Protein 7C83 (pdb70)

Nearest PDB structures (foldseek):
  7c83-assembly1_A  TM=1.004E+00  e=3.387E-39  Pseudomonadota bacterium
  7bw1-assembly1_A  TM=9.275E-01  e=1.331E-17  Homo sapiens
  8xkv-assembly1_G  TM=4.875E-01  e=2.015E-01  Arabidopsis thaliana

Solvent-accessible surface area: 12304 Å² total; per-residue (Å²): 114,80,139,113,19,124,150,26,11,107,36,14,33,39,78,0,46,144,13,68,55,83,23,95,171,83,36,20,10,50,47,34,18,43,158,68,86,98,51,100,48,35,60,11,85,118,5,46,38,46,18,16,66,8,1,8,90,32,0,40,107,23,6,73,185,7,136,13,25,110,92,83,0,0,78,74,0,38,38,20,0,29,68,2,8,91,21,18,0,93,62,28,0,102,82,28,73,47,14,60,74,116,12,1,59,70,29,10,93,92,23,88,84,22,7,34,50,1,0,30,6,1,0,45,8,0,0,34,62,75,36,119,6,49,80,79,32,71,89,26,98,98,14,45,94,0,15,113,70,0,69,41,3,50,50,47,4,50,95,0,14,20,21,53,49,183,47,33,55,102,82,53,87,126,56,78,19,0,140,29,25,16,2,189,70,0,3,3,0,20,24,29,0,24,18,48,0,0,57,0,0,20,51,0,2,150,13,145,1,0,48,21,8,10,86,22,8,74,0,39,18,24,1,8,0,50,18,17,16,164,39,7,140,133,126,29,143,97,15,39,87,88,15,67,2,2,66,39,163,96,66

Radius of gyration: 18.37 Å; Cα contacts (8 Å, |Δi|>4): 389; chains: 1; bounding box: 36×55×33 Å

InterPro domains:
  IPR001104 3-oxo-5-alpha-steroid 4-dehydrogenase, C-terminal [PF02544] (104-252)
  IPR016636 3-oxo-5-alpha-steroid 4-dehydrogenase [PIRSF015596] (10-252)
  IPR039357 3-oxo-5-alpha-steroid 4-dehydrogenase/very-long-chain enoyl-CoA reductase [PTHR10556] (19-252)

Structure (mmCIF, N/CA/C/O backbone):
data_7C83
#
_entry.id   7C83
#
_cell.length_a   52.192
_cell.length_b   104.266
_cell.length_c   123.046
_cell.angle_alpha   90.000
_cell.angle_beta   90.000
_cell.angle_gamma   90.000
#
_symmetry.space_group_name_H-M   'C 2 2 21'
#
loop_
_entity.id
_entity.type
_entity.pdbx_description
1 polymer '3-oxo-5-alpha-steroid 4-dehydrogenase'
2 non-polymer 'NADPH DIHYDRO-NICOTINAMIDE-ADENINE-DINUCLEOTIDE PHOSPHATE'
3 non-polymer '(2R)-2,3-dihydroxypropyl (9Z)-octadec-9-enoate'
4 water water
#
loop_
_atom_site.group_PDB
_atom_site.id
_atom_site.type_symbol
_atom_site.label_atom_id
_atom_site.label_alt_id
_atom_site.label_comp_id
_atom_site.label_asym_id
_atom_site.label_entity_id
_atom_site.label_seq_id
_atom_site.pdbx_PDB_ins_code
_atom_site.Cartn_x
_atom_site.Cartn_y
_atom_site.Cartn_z
_atom_site.occupancy
_atom_site.B_iso_or_equiv
_atom_site.auth_seq_id
_atom_site.auth_comp_id
_atom_site.auth_asym_id
_atom_site.auth_atom_id
_atom_site.pdbx_PDB_model_num
ATOM 1 N N . PRO A 1 8 ? -10.805 -9.164 22.471 1.00 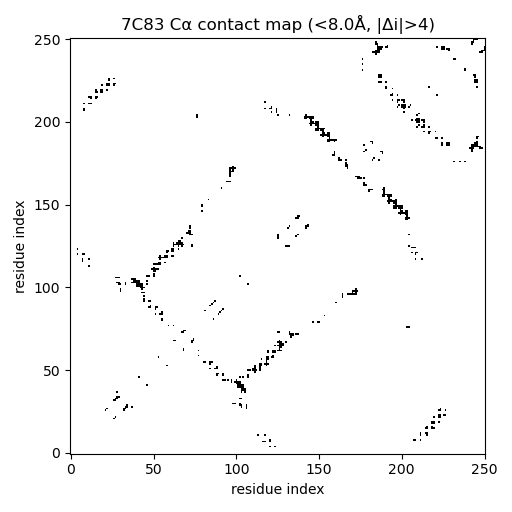70.75 3 PRO A N 1
ATOM 2 C CA . PRO A 1 8 ? -10.036 -9.144 21.225 1.00 60.30 3 PRO A CA 1
ATOM 3 C C . PRO A 1 8 ? -8.645 -9.735 21.410 1.00 48.44 3 PRO A C 1
ATOM 4 O O . PRO A 1 8 ? -8.486 -10.961 21.416 1.00 56.70 3 PRO A O 1
ATOM 8 N N . ASP A 1 9 ? -7.647 -8.862 21.573 1.00 84.83 4 ASP A N 1
ATOM 9 C CA . ASP A 1 9 ? -6.275 -9.318 21.745 1.00 65.42 4 ASP A CA 1
ATOM 10 C C . ASP A 1 9 ? -6.046 -9.998 23.086 1.00 62.70 4 ASP A C 1
ATOM 11 O O . ASP A 1 9 ? -5.121 -10.807 23.196 1.00 57.53 4 ASP A O 1
ATOM 16 N N . PHE A 1 10 ? -6.845 -9.686 24.110 1.00 58.85 5 PHE A N 1
ATOM 17 C CA . PHE A 1 10 ? -6.702 -10.396 25.376 1.00 54.58 5 PHE A CA 1
ATOM 18 C C . PHE A 1 10 ? -6.899 -11.891 25.183 1.00 50.52 5 PHE A C 1
ATOM 19 O O . PHE A 1 10 ? -6.062 -12.694 25.606 1.00 49.85 5 PHE A O 1
ATOM 27 N N . LEU A 1 11 ? -8.012 -12.282 24.551 1.00 50.87 6 LEU A N 1
ATOM 28 C CA . LEU A 1 11 ? -8.283 -13.698 24.319 1.00 50.94 6 LEU A CA 1
ATOM 29 C C . LEU A 1 11 ? -7.201 -14.328 23.456 1.00 51.59 6 LEU A C 1
ATOM 30 O O . LEU A 1 11 ? -6.797 -15.473 23.693 1.00 45.10 6 LEU A O 1
ATOM 35 N N . TYR A 1 12 ? -6.725 -13.593 22.449 1.00 46.11 7 TYR A N 1
ATOM 36 C CA . TYR A 1 12 ? -5.696 -14.111 21.557 1.00 45.56 7 TYR A CA 1
ATOM 37 C C . TYR A 1 12 ? -4.436 -14.464 22.330 1.00 46.02 7 TYR A C 1
ATOM 38 O O . TYR A 1 12 ? -3.913 -15.577 22.211 1.00 44.26 7 TYR A O 1
ATOM 47 N N . ARG A 1 13 ? -3.950 -13.540 23.162 1.00 48.52 8 ARG A N 1
ATOM 48 C CA . ARG A 1 13 ? -2.724 -13.823 23.900 1.00 49.29 8 ARG A CA 1
ATOM 49 C C . ARG A 1 13 ? -2.923 -14.973 24.882 1.00 47.41 8 ARG A C 1
ATOM 50 O O . ARG A 1 13 ? -2.023 -15.798 25.072 1.00 48.92 8 ARG A O 1
ATOM 58 N N . TRP A 1 14 ? -4.104 -15.060 25.496 1.00 52.20 9 TRP A N 1
ATOM 59 C CA . TRP A 1 14 ? -4.354 -16.135 26.451 1.00 53.18 9 TRP A CA 1
ATOM 60 C C . TRP A 1 14 ? -4.508 -17.470 25.740 1.00 48.64 9 TRP A C 1
ATOM 61 O O . TRP A 1 14 ? -4.030 -18.500 26.233 1.00 44.14 9 TRP A O 1
ATOM 72 N N . ALA A 1 15 ? -5.175 -17.468 24.580 1.00 42.78 10 ALA A N 1
ATOM 73 C CA . ALA A 1 15 ? -5.239 -18.676 23.765 1.00 42.76 10 ALA A CA 1
ATOM 74 C C . ALA A 1 15 ? -3.843 -19.157 23.394 1.00 47.48 10 ALA A C 1
ATOM 75 O O . ALA A 1 15 ? -3.543 -20.352 23.488 1.00 46.85 10 ALA A O 1
ATOM 77 N N . LEU A 1 16 ? -2.969 -18.236 22.986 1.00 40.49 11 LEU A N 1
ATOM 78 C CA . LEU A 1 16 ? -1.610 -18.620 22.619 1.00 42.03 11 LEU A CA 1
ATOM 79 C C . LEU A 1 16 ? -0.851 -19.171 23.813 1.00 41.07 11 LEU A C 1
ATOM 80 O O . LEU A 1 16 ? -0.144 -20.182 23.696 1.00 41.68 11 LEU A O 1
ATOM 85 N N . ILE A 1 17 ? -0.960 -18.500 24.964 1.00 42.47 12 ILE A N 1
ATOM 86 C CA . ILE A 1 17 ? -0.284 -18.985 26.160 1.00 42.97 12 ILE A CA 1
ATOM 87 C C . ILE A 1 17 ? -0.753 -20.388 26.495 1.00 40.63 12 ILE A C 1
ATOM 88 O O . ILE A 1 17 ? 0.055 -21.265 26.807 1.00 40.02 12 ILE A O 1
ATOM 93 N N . GLY A 1 18 ? -2.063 -20.619 26.444 1.00 39.47 13 GLY A N 1
ATOM 94 C CA . GLY A 1 18 ? -2.581 -21.924 26.816 1.00 37.66 13 GLY A CA 1
ATOM 95 C C . GLY A 1 18 ? -2.174 -23.006 25.837 1.00 41.33 13 GLY A C 1
ATOM 96 O O . GLY A 1 18 ? -1.831 -24.123 26.235 1.00 36.94 13 GLY A O 1
ATOM 97 N N . LEU A 1 19 ? -2.192 -22.685 24.542 1.00 36.93 14 LEU A N 1
ATOM 98 C CA . LEU A 1 19 ? -1.771 -23.648 23.529 1.00 33.27 14 LEU A CA 1
ATOM 99 C C . LEU A 1 19 ? -0.295 -23.982 23.675 1.00 33.55 14 LEU A C 1
ATOM 100 O O . LEU A 1 19 ? 0.098 -25.155 23.602 1.00 33.68 14 LEU A O 1
ATOM 105 N N . ALA A 1 20 ? 0.540 -22.960 23.884 1.00 35.54 15 ALA A N 1
ATOM 106 C CA . ALA A 1 20 ? 1.963 -23.184 24.123 1.00 38.83 15 ALA A CA 1
ATOM 107 C C . ALA A 1 20 ? 2.182 -24.038 25.369 1.00 35.92 15 ALA A C 1
ATOM 108 O O . ALA A 1 20 ? 2.923 -25.030 25.335 1.00 34.89 15 ALA A O 1
ATOM 110 N N . ALA A 1 21 ? 1.548 -23.659 26.481 1.00 37.03 16 ALA A N 1
ATOM 111 C CA . ALA A 1 21 ? 1.649 -24.453 27.704 1.00 37.14 16 ALA A CA 1
ATOM 112 C C . ALA A 1 21 ? 1.247 -25.904 27.456 1.00 39.13 16 ALA A C 1
ATOM 113 O O . ALA A 1 21 ? 1.974 -26.830 27.826 1.00 35.60 16 ALA A O 1
ATOM 115 N N . PHE A 1 22 ? 0.082 -26.109 26.828 1.00 42.32 17 PHE A N 1
ATOM 116 C CA . PHE A 1 22 ? -0.425 -27.450 26.542 1.00 40.74 17 PHE A CA 1
ATOM 117 C C . PHE A 1 22 ? 0.544 -28.226 25.662 1.00 37.55 17 PHE A C 1
ATOM 118 O O . PHE A 1 22 ? 0.796 -29.414 25.901 1.00 32.83 17 PHE A O 1
ATOM 126 N N . GLY A 1 23 ? 1.103 -27.569 24.643 1.00 36.17 18 GLY A N 1
ATOM 127 C CA . GLY A 1 23 ? 2.092 -28.230 23.808 1.00 29.29 18 GLY A CA 1
ATOM 128 C C . GLY A 1 23 ? 3.328 -28.651 24.585 1.00 29.83 18 GLY A C 1
ATOM 129 O O . GLY A 1 23 ? 3.835 -29.757 24.406 1.00 28.64 18 GLY A O 1
ATOM 130 N N . ALA A 1 24 ? 3.828 -27.776 25.468 1.00 31.81 19 ALA A N 1
ATOM 131 C CA . ALA A 1 24 ? 5.020 -28.126 26.241 1.00 32.63 19 ALA A CA 1
ATOM 132 C C . ALA A 1 24 ? 4.740 -29.296 27.173 1.00 36.67 19 ALA A C 1
ATOM 133 O O . ALA A 1 24 ? 5.549 -30.226 27.289 1.00 31.42 19 ALA A O 1
ATOM 135 N N . PHE A 1 25 ? 3.599 -29.266 27.853 1.00 32.29 20 PHE A N 1
ATOM 136 C CA . PHE A 1 25 ? 3.294 -30.353 28.766 1.00 32.11 20 PHE A CA 1
ATOM 137 C C . PHE A 1 25 ? 2.980 -31.639 28.006 1.00 35.04 20 PHE A C 1
ATOM 138 O O . PHE A 1 25 ? 3.318 -32.729 28.475 1.00 37.56 20 PHE A O 1
ATOM 146 N N . SER A 1 26 ? 2.371 -31.532 26.825 1.00 28.62 21 SER A N 1
ATOM 147 C CA . SER A 1 26 ? 2.095 -32.725 26.024 1.00 29.87 21 SER A CA 1
ATOM 148 C C . SER A 1 26 ? 3.385 -33.389 25.564 1.00 27.50 21 SER A C 1
ATOM 149 O O . SER A 1 26 ? 3.530 -34.615 25.657 1.00 28.69 21 SER A O 1
ATOM 152 N N . PHE A 1 27 ? 4.337 -32.592 25.079 1.00 28.14 22 PHE A N 1
ATOM 153 C CA . PHE A 1 27 ? 5.637 -33.123 24.676 1.00 26.02 22 PHE A CA 1
ATOM 154 C C . PHE A 1 27 ? 6.233 -34.015 25.760 1.00 31.92 22 PHE A C 1
ATOM 155 O O . PHE A 1 27 ? 6.613 -35.163 25.503 1.00 29.14 22 PHE A O 1
ATOM 163 N N . ALA A 1 28 ? 6.288 -33.508 26.993 1.00 30.99 23 ALA A N 1
ATOM 164 C CA . ALA A 1 28 ? 6.903 -34.262 28.080 1.00 39.63 23 ALA A CA 1
ATOM 165 C C . ALA A 1 28 ? 6.166 -35.569 28.341 1.00 39.82 23 ALA A C 1
ATOM 166 O O . ALA A 1 28 ? 6.790 -36.632 28.451 1.00 43.04 23 ALA A O 1
ATOM 168 N N . THR A 1 29 ? 4.834 -35.515 28.440 1.00 31.16 24 THR A N 1
ATOM 169 C CA . THR A 1 29 ? 4.091 -36.714 28.826 1.00 32.37 24 THR A CA 1
ATOM 170 C C . THR A 1 29 ? 4.078 -37.747 27.701 1.00 27.73 24 THR A C 1
ATOM 171 O O . THR A 1 29 ? 4.141 -38.952 27.964 1.00 26.03 24 THR A O 1
ATOM 175 N N . LEU A 1 30 ? 3.987 -37.291 26.447 1.00 24.49 25 LEU A N 1
ATOM 176 C CA . LEU A 1 30 ? 3.848 -38.201 25.314 1.00 22.92 25 LEU A CA 1
ATOM 177 C C . LEU A 1 30 ? 5.125 -38.983 25.042 1.00 26.99 25 LEU A C 1
ATOM 178 O O . LEU A 1 30 ? 5.070 -40.007 24.353 1.00 23.73 25 LEU A O 1
ATOM 183 N N . PHE A 1 31 ? 6.265 -38.535 25.567 1.00 23.02 26 PHE A N 1
ATOM 184 C CA . PHE A 1 31 ? 7.467 -39.362 25.525 1.00 34.72 26 PHE A CA 1
ATOM 185 C C . PHE A 1 31 ? 7.303 -40.660 26.311 1.00 40.84 26 PHE A C 1
ATOM 186 O O . PHE A 1 31 ? 8.055 -41.617 26.079 1.00 38.42 26 PHE A O 1
ATOM 194 N N . PHE A 1 32 ? 6.345 -40.718 27.235 1.00 36.02 27 PHE A N 1
ATOM 195 C CA . PHE A 1 32 ? 6.167 -41.886 28.094 1.00 37.26 27 PHE A CA 1
ATOM 196 C C . PHE A 1 32 ? 4.856 -42.610 27.855 1.00 30.67 27 PHE A C 1
ATOM 197 O O . PHE A 1 32 ? 4.826 -43.847 27.882 1.00 31.79 27 PHE A O 1
ATOM 205 N N . VAL A 1 33 ? 3.777 -41.865 27.631 1.00 24.88 28 VAL A N 1
ATOM 206 C CA . VAL A 1 33 ? 2.453 -42.435 27.410 1.00 23.33 28 VAL A CA 1
ATOM 207 C C . VAL A 1 33 ? 1.864 -41.874 26.120 1.00 21.91 28 VAL A C 1
ATOM 208 O O . VAL A 1 33 ? 1.408 -40.721 26.088 1.00 28.19 28 VAL A O 1
ATOM 212 N N . PRO A 1 34 ? 1.818 -42.661 25.051 1.00 19.83 29 PRO A N 1
ATOM 213 C CA . PRO A 1 34 ? 1.266 -42.153 23.791 1.00 23.05 29 PRO A CA 1
ATOM 214 C C . PRO A 1 34 ? -0.219 -41.850 23.919 1.00 25.35 29 PRO A C 1
ATOM 215 O O . PRO A 1 34 ? -0.936 -42.452 24.727 1.00 21.69 29 PRO A O 1
ATOM 219 N N . ALA A 1 35 ? -0.670 -40.881 23.127 1.00 19.43 30 ALA A N 1
ATOM 220 C CA . ALA A 1 35 ? -2.097 -40.595 23.056 1.00 20.01 30 ALA A CA 1
ATOM 221 C C . ALA A 1 35 ? -2.843 -41.884 22.720 1.00 21.52 30 ALA A C 1
ATOM 222 O O . ALA A 1 35 ? -2.417 -42.623 21.817 1.00 20.28 30 ALA A O 1
ATOM 224 N N . PRO A 1 36 ? -3.944 -42.195 23.424 1.00 21.66 31 PRO A N 1
ATOM 225 C CA . PRO A 1 36 ? -4.541 -43.537 23.396 1.00 22.65 31 PRO A CA 1
ATOM 226 C C . PRO A 1 36 ? -5.530 -43.779 22.251 1.00 20.22 31 PRO A C 1
ATOM 227 O O . PRO A 1 36 ? -6.654 -44.235 22.465 1.00 21.59 31 PRO A O 1
ATOM 231 N N . TYR A 1 37 ? -5.127 -43.462 21.030 1.00 19.22 32 TYR A N 1
ATOM 232 C CA . TYR A 1 37 ? -5.937 -43.773 19.861 1.00 18.75 32 TYR A CA 1
ATOM 233 C C . TYR A 1 37 ? -5.102 -44.611 18.902 1.00 16.72 32 TYR A C 1
ATOM 234 O O . TYR A 1 37 ? -3.892 -44.783 19.089 1.00 19.07 32 TYR A O 1
ATOM 243 N N . GLY A 1 38 ? -5.755 -45.147 17.872 1.00 19.74 33 GLY A N 1
ATOM 244 C CA . GLY A 1 38 ? -5.009 -45.950 16.924 1.00 17.46 33 GLY A CA 1
ATOM 245 C C . GLY A 1 38 ? -4.377 -47.163 17.589 1.00 20.99 33 GLY A C 1
ATOM 246 O O . GLY A 1 38 ? -4.975 -47.817 18.450 1.00 23.58 33 GLY A O 1
ATOM 247 N N . ARG A 1 39 ? -3.143 -47.467 17.192 1.00 18.74 34 ARG A N 1
ATOM 248 C CA . ARG A 1 39 ? -2.476 -48.657 17.710 1.00 20.34 34 ARG A CA 1
ATOM 249 C C . ARG A 1 39 ? -2.191 -48.559 19.206 1.00 20.54 34 ARG A C 1
ATOM 250 O O . ARG A 1 39 ? -1.934 -49.587 19.836 1.00 21.74 34 ARG A O 1
ATOM 258 N N . HIS A 1 40 ? -2.227 -47.358 19.780 1.00 19.78 35 HIS A N 1
ATOM 259 C CA . HIS A 1 40 ? -1.919 -47.166 21.191 1.00 21.15 35 HIS A CA 1
ATOM 260 C C . HIS A 1 40 ? -3.172 -47.083 22.046 1.00 21.58 35 HIS A C 1
ATOM 261 O O . HIS A 1 40 ? -3.092 -46.675 23.210 1.00 24.70 35 HIS A O 1
ATOM 268 N N . GLN A 1 41 ? -4.324 -47.445 21.497 1.00 20.92 36 GLN A N 1
ATOM 269 C CA . GLN A 1 41 ? -5.559 -47.411 22.262 1.00 22.81 36 GLN A CA 1
ATOM 270 C C . GLN A 1 41 ? -5.596 -48.606 23.204 1.00 32.05 36 GLN A C 1
ATOM 271 O O . GLN A 1 41 ? -5.595 -49.761 22.764 1.00 35.34 36 GLN A O 1
ATOM 277 N N . ARG A 1 42 ? -5.639 -48.321 24.492 1.00 35.13 37 ARG A N 1
ATOM 278 C CA . ARG A 1 42 ? -5.804 -49.321 25.528 1.00 45.26 37 ARG A CA 1
ATOM 279 C C . ARG A 1 42 ? -7.194 -49.198 26.138 1.00 47.57 37 ARG A C 1
ATOM 280 O O . ARG A 1 42 ? -7.962 -48.286 25.828 1.00 44.64 37 ARG A O 1
ATOM 288 N N . GLY A 1 43 ? -7.515 -50.132 27.010 1.00 51.97 38 GLY A N 1
ATOM 289 C CA . GLY A 1 43 ? -8.694 -49.977 27.825 1.00 48.82 38 GLY A CA 1
ATOM 290 C C . GLY A 1 43 ? -8.471 -48.957 28.917 1.00 48.62 38 GLY A C 1
ATOM 291 O O . GLY A 1 43 ? -7.360 -48.479 29.144 1.00 47.76 38 GLY A O 1
ATOM 292 N N . GLY A 1 44 ? -9.561 -48.613 29.596 1.00 49.63 39 GLY A N 1
ATOM 293 C CA . GLY A 1 44 ? -9.467 -47.709 30.727 1.00 48.48 39 GLY A CA 1
ATOM 294 C C . GLY A 1 44 ? -9.166 -46.274 30.370 1.00 44.49 39 GLY A C 1
ATOM 295 O O . GLY A 1 44 ? -8.492 -45.583 31.141 1.00 45.38 39 GLY A O 1
ATOM 296 N N . TRP A 1 45 ? -9.638 -45.805 29.211 1.00 29.87 40 TRP A N 1
ATOM 297 C CA . TRP A 1 45 ? -9.528 -44.403 28.835 1.00 31.91 40 TRP A CA 1
ATOM 298 C C . TRP A 1 45 ? -10.893 -43.719 28.789 1.00 36.35 40 TRP A C 1
ATOM 299 O O . TRP A 1 45 ? -11.060 -42.707 28.105 1.00 37.19 40 TRP A O 1
ATOM 310 N N . GLY A 1 46 ? -11.871 -44.251 29.515 1.00 35.56 41 GLY A N 1
ATOM 311 C CA . GLY A 1 46 ? -13.190 -43.670 29.558 1.00 39.20 41 GLY A CA 1
ATOM 312 C C . GLY A 1 46 ? -14.070 -44.090 28.395 1.00 34.83 41 GLY A C 1
ATOM 313 O O . GLY A 1 46 ? -13.743 -45.004 27.629 1.00 32.66 41 GLY A O 1
ATOM 314 N N . PRO A 1 47 ? -15.218 -43.434 28.251 1.00 35.89 42 PRO A N 1
ATOM 315 C CA . PRO A 1 47 ? -16.167 -43.835 27.209 1.00 35.82 42 PRO A CA 1
ATOM 316 C C . PRO A 1 47 ? -15.574 -43.641 25.823 1.00 31.53 42 PRO A C 1
ATOM 317 O O . PRO A 1 47 ? -14.647 -42.855 25.624 1.00 32.49 42 PRO A O 1
ATOM 321 N N . THR A 1 48 ? -16.106 -44.396 24.861 1.00 31.86 43 THR A N 1
ATOM 322 C CA . THR A 1 48 ? -15.617 -44.378 23.490 1.00 37.86 43 THR A CA 1
ATOM 323 C C . THR A 1 48 ? -16.719 -43.941 22.538 1.00 40.08 43 THR A C 1
ATOM 324 O O . THR A 1 48 ? -17.911 -44.016 22.855 1.00 41.14 43 THR A O 1
ATOM 328 N N . VAL A 1 49 ? -16.293 -43.517 21.351 1.00 31.34 44 VAL A N 1
ATOM 329 C CA . VAL A 1 49 ? -17.204 -43.056 20.302 1.00 41.28 44 VAL A CA 1
ATOM 330 C C . VAL A 1 49 ? -16.791 -43.693 18.981 1.00 42.68 44 VAL A C 1
ATOM 331 O O . VAL A 1 49 ? -15.632 -44.106 18.810 1.00 31.56 44 VAL A O 1
ATOM 335 N N . PRO A 1 50 ? -17.724 -43.800 18.031 1.00 41.47 45 PRO A N 1
ATOM 336 C CA . PRO A 1 50 ? -17.371 -44.281 16.690 1.00 36.17 45 PRO A CA 1
ATOM 337 C C . PRO A 1 50 ? -16.168 -43.538 16.137 1.00 35.94 45 PRO A C 1
ATOM 338 O O . PRO A 1 50 ? -16.120 -42.305 16.145 1.00 34.24 45 PRO A O 1
ATOM 342 N N . THR A 1 51 ? -15.193 -44.305 15.642 1.00 33.28 46 THR A N 1
ATOM 343 C CA . THR A 1 51 ? -13.899 -43.727 15.282 1.00 31.47 46 THR A CA 1
ATOM 344 C C . THR A 1 51 ? -14.017 -42.754 14.106 1.00 30.90 46 THR A C 1
ATOM 345 O O . THR A 1 51 ? -13.448 -41.659 14.140 1.00 28.58 46 THR A O 1
ATOM 349 N N . ARG A 1 52 ? -14.749 -43.121 13.053 1.00 32.57 47 ARG A N 1
ATOM 350 C CA . ARG A 1 52 ? -14.785 -42.231 11.890 1.00 32.75 47 ARG A CA 1
ATOM 351 C C . ARG A 1 52 ? -15.509 -40.927 12.207 1.00 36.55 47 ARG A C 1
ATOM 352 O O . ARG A 1 52 ? -15.047 -39.842 11.827 1.00 33.48 47 ARG A O 1
ATOM 360 N N . LEU A 1 53 ? -16.657 -41.016 12.883 1.00 37.94 48 LEU A N 1
ATOM 361 C CA . LEU A 1 53 ? -17.400 -39.816 13.257 1.00 39.42 48 LEU A CA 1
ATOM 362 C C . LEU A 1 53 ? -16.571 -38.916 14.163 1.00 33.35 48 LEU A C 1
ATOM 363 O O . LEU A 1 53 ? -16.606 -37.684 14.033 1.00 35.76 48 LEU A O 1
ATOM 368 N N . ALA A 1 54 ? -15.817 -39.515 15.089 1.00 31.27 49 ALA A N 1
ATOM 369 C CA . ALA A 1 54 ? -14.947 -38.729 15.954 1.00 31.44 49 ALA A CA 1
ATOM 370 C C . ALA A 1 54 ? -13.967 -37.900 15.133 1.00 27.89 49 ALA A C 1
ATOM 371 O O . ALA A 1 54 ? -13.791 -36.704 15.385 1.00 26.48 49 ALA A O 1
ATOM 373 N N . TRP A 1 55 ? -13.324 -38.521 14.137 1.00 26.78 50 TRP A N 1
ATOM 374 C CA . TRP A 1 55 ? -12.356 -37.793 13.315 1.00 25.24 50 TRP A CA 1
ATOM 375 C C . TRP A 1 55 ? -13.013 -36.607 12.616 1.00 30.01 50 TRP A C 1
ATOM 376 O O . TRP A 1 55 ? -12.478 -35.491 12.626 1.00 27.77 50 TRP A O 1
ATOM 387 N N . ILE A 1 56 ? -14.193 -36.815 12.026 1.00 29.68 51 ILE A N 1
ATOM 388 C CA . ILE A 1 56 ? -14.825 -35.734 11.269 1.00 29.90 51 ILE A CA 1
ATOM 389 C C . ILE A 1 56 ? -15.305 -34.635 12.207 1.00 30.88 51 ILE A C 1
ATOM 390 O O . ILE A 1 56 ? -15.073 -33.444 11.967 1.00 29.57 51 ILE A O 1
ATOM 395 N N . ALA A 1 57 ? -16.000 -35.019 13.281 1.00 31.03 52 ALA A N 1
ATOM 396 C CA . ALA A 1 57 ? -16.524 -34.032 14.218 1.00 31.55 52 ALA A CA 1
ATOM 397 C C . ALA A 1 57 ? -15.402 -33.247 14.887 1.00 29.13 52 ALA A C 1
ATOM 398 O O . ALA A 1 57 ? -15.514 -32.032 15.083 1.00 31.06 52 ALA A O 1
ATOM 400 N N . GLN A 1 58 ? -14.333 -33.930 15.282 1.00 27.29 53 GLN A N 1
ATOM 401 C CA . GLN A 1 58 ? -13.286 -33.257 16.037 1.00 25.01 53 GLN A CA 1
ATOM 402 C C . GLN A 1 58 ? -12.466 -32.321 15.155 1.00 32.52 53 GLN A C 1
ATOM 403 O O . GLN A 1 58 ? -11.879 -31.358 15.662 1.00 27.70 53 GLN A O 1
ATOM 409 N N . GLU A 1 59 ? -12.346 -32.628 13.852 1.00 29.74 54 GLU A N 1
ATOM 410 C CA . GLU A 1 59 ? -11.534 -31.806 12.945 1.00 28.42 54 GLU A CA 1
ATOM 411 C C . GLU A 1 59 ? -12.347 -30.668 12.345 1.00 29.34 54 GLU A C 1
ATOM 412 O O . GLU A 1 59 ? -11.782 -29.636 11.959 1.00 26.77 54 GLU A O 1
ATOM 418 N N . LEU A 1 60 ? -13.663 -30.830 12.273 1.00 31.52 55 LEU A N 1
ATOM 419 C CA . LEU A 1 60 ? -14.514 -29.817 11.652 1.00 33.69 55 LEU A CA 1
ATOM 420 C C . LEU A 1 60 ? -14.283 -28.402 12.172 1.00 35.76 55 LEU A C 1
ATOM 421 O O . LEU A 1 60 ? -14.319 -27.472 11.351 1.00 38.05 55 LEU A O 1
ATOM 426 N N . PRO A 1 61 ? -14.050 -28.154 13.471 1.00 35.98 56 PRO A N 1
ATOM 427 C CA . PRO A 1 61 ? -13.835 -26.758 13.901 1.00 33.31 56 PRO A CA 1
ATOM 428 C C . PRO A 1 61 ? -12.667 -26.082 13.206 1.00 32.66 56 PRO A C 1
ATOM 429 O O . PRO A 1 61 ? -12.680 -24.858 13.046 1.00 30.37 56 PRO A O 1
ATOM 433 N N . ALA A 1 62 ? -11.653 -26.834 12.779 1.00 32.28 57 ALA A N 1
ATOM 434 C CA . ALA A 1 62 ? -10.489 -26.166 12.200 1.00 29.19 57 ALA A CA 1
ATOM 435 C C . ALA A 1 62 ? -10.824 -25.478 10.882 1.00 31.51 57 ALA A C 1
ATOM 436 O O . ALA A 1 62 ? -10.539 -24.277 10.758 1.00 27.07 57 ALA A O 1
ATOM 438 N N . PRO A 1 63 ? -11.418 -26.135 9.876 1.00 26.05 58 PRO A N 1
ATOM 439 C CA . PRO A 1 63 ? -11.809 -25.361 8.682 1.00 32.60 58 PRO A CA 1
ATOM 440 C C . PRO A 1 63 ? -12.928 -24.374 8.964 1.00 32.44 58 PRO A C 1
ATOM 441 O O . PRO A 1 63 ? -12.908 -23.255 8.436 1.00 33.95 58 PRO A O 1
ATOM 445 N N . LEU A 1 64 ? -13.884 -24.739 9.822 1.00 31.67 59 LEU A N 1
ATOM 446 C CA . LEU A 1 64 ? -15.075 -23.916 10.006 1.00 33.44 59 LEU A CA 1
ATOM 447 C C . LEU A 1 64 ? -14.786 -22.672 10.845 1.00 31.78 59 LEU A C 1
ATOM 448 O O . LEU A 1 64 ? -15.074 -21.549 10.418 1.00 36.02 59 LEU A O 1
ATOM 453 N N . VAL A 1 65 ? -14.245 -22.848 12.054 1.00 32.14 60 VAL A N 1
ATOM 454 C CA . VAL A 1 65 ? -13.959 -21.686 12.894 1.00 30.75 60 VAL A CA 1
ATOM 455 C C . VAL A 1 65 ? -12.921 -20.783 12.232 1.00 29.58 60 VAL A C 1
ATOM 456 O O . VAL A 1 65 ? -12.997 -19.550 12.342 1.00 30.68 60 VAL A O 1
ATOM 460 N N . PHE A 1 66 ? -11.956 -21.363 11.508 1.00 27.54 61 PHE A N 1
ATOM 461 C CA . PHE A 1 66 ? -10.994 -20.512 10.804 1.00 29.62 61 PHE A CA 1
ATOM 462 C C . PHE A 1 66 ? -11.702 -19.630 9.783 1.00 29.16 61 PHE A C 1
ATOM 463 O O . PHE A 1 66 ? -11.491 -18.410 9.749 1.00 29.04 61 PHE A O 1
ATOM 471 N N . ALA A 1 67 ? -12.555 -20.231 8.946 1.00 29.51 62 ALA A N 1
ATOM 472 C CA . ALA A 1 67 ? -13.262 -19.450 7.933 1.00 36.01 62 ALA A CA 1
ATOM 473 C C . ALA A 1 67 ? -14.164 -18.404 8.574 1.00 38.68 62 ALA A C 1
ATOM 474 O O . ALA A 1 67 ? -14.252 -17.274 8.090 1.00 40.77 62 ALA A O 1
ATOM 476 N N . LEU A 1 68 ? -14.843 -18.769 9.664 1.00 36.85 63 LEU A N 1
ATOM 477 C CA . LEU A 1 68 ? -15.718 -17.831 10.363 1.00 37.13 63 LEU A CA 1
ATOM 478 C C . LEU A 1 68 ? -14.944 -16.606 10.844 1.00 36.81 63 LEU A C 1
ATOM 479 O O . LEU A 1 68 ? -15.322 -15.468 10.553 1.00 38.83 63 LEU A O 1
ATOM 484 N N . VAL A 1 69 ? -13.841 -16.823 11.564 1.00 34.61 64 VAL A N 1
ATOM 485 C CA . VAL A 1 69 ? -13.059 -15.717 12.111 1.00 34.43 64 VAL A CA 1
ATOM 486 C C . VAL A 1 69 ? -12.327 -14.965 11.001 1.00 39.83 64 VAL A C 1
ATOM 487 O O . VAL A 1 69 ? -12.161 -13.740 11.067 1.00 42.91 64 VAL A O 1
ATOM 491 N N . PHE A 1 70 ? -11.853 -15.688 9.982 1.00 33.98 65 PHE A N 1
ATOM 492 C CA . PHE A 1 70 ? -11.226 -15.054 8.828 1.00 31.69 65 PHE A CA 1
ATOM 493 C C . PHE A 1 70 ? -12.148 -13.987 8.256 1.00 35.76 65 PHE A C 1
ATOM 494 O O . PHE A 1 70 ? -11.807 -12.801 8.219 1.00 35.08 65 PHE A O 1
ATOM 502 N N . ALA A 1 71 ? -13.355 -14.399 7.864 1.00 40.35 66 ALA A N 1
ATOM 503 C CA . ALA A 1 71 ? -14.319 -13.469 7.289 1.00 44.12 66 ALA A CA 1
ATOM 504 C C . ALA A 1 71 ? -14.696 -12.344 8.252 1.00 54.99 66 ALA A C 1
ATOM 505 O O . ALA A 1 71 ? -15.105 -11.266 7.809 1.00 58.89 66 ALA A O 1
ATOM 507 N N . ARG A 1 72 ? -14.568 -12.557 9.563 1.00 54.79 67 ARG A N 1
ATOM 508 C CA . ARG A 1 72 ? -14.867 -11.473 10.498 1.00 54.25 67 ARG A CA 1
ATOM 509 C C . ARG A 1 72 ? -13.786 -10.395 10.526 1.00 57.61 67 ARG A C 1
ATOM 510 O O . ARG A 1 72 ? -13.973 -9.369 11.191 1.00 44.02 67 ARG A O 1
ATOM 518 N N . GLY A 1 73 ? -12.661 -10.606 9.844 1.00 44.40 68 GLY A N 1
ATOM 519 C CA . GLY A 1 73 ? -11.613 -9.612 9.794 1.00 39.16 68 GLY A CA 1
ATOM 520 C C . GLY A 1 73 ? -11.788 -8.664 8.618 1.00 50.40 68 GLY A C 1
ATOM 521 O O . GLY A 1 73 ? -12.350 -9.018 7.583 1.00 45.78 68 GLY A O 1
ATOM 522 N N . GLU A 1 74 ? -11.309 -7.430 8.799 1.00 41.62 69 GLU A N 1
ATOM 523 C CA . GLU A 1 74 ? -11.418 -6.446 7.726 1.00 47.65 69 GLU A CA 1
ATOM 524 C C . GLU A 1 74 ? -10.654 -6.896 6.487 1.00 50.26 69 GLU A C 1
ATOM 525 O O . GLU A 1 74 ? -11.100 -6.673 5.356 1.00 41.60 69 GLU A O 1
ATOM 531 N N . HIS A 1 75 ? -9.515 -7.557 6.678 1.00 44.84 70 HIS A N 1
ATOM 532 C CA . HIS A 1 75 ? -8.610 -7.853 5.578 1.00 47.81 70 HIS A CA 1
ATOM 533 C C . HIS A 1 75 ? -8.884 -9.208 4.941 1.00 34.48 70 HIS A C 1
ATOM 534 O O . HIS A 1 75 ? -8.001 -9.770 4.285 1.00 37.39 70 HIS A O 1
ATOM 541 N N . ALA A 1 76 ? -10.103 -9.725 5.097 1.00 40.08 71 ALA A N 1
ATOM 542 C CA . ALA A 1 76 ? -10.514 -10.941 4.410 1.00 34.85 71 ALA A CA 1
ATOM 543 C C . ALA A 1 76 ? -10.481 -10.795 2.896 1.00 35.61 71 ALA A C 1
ATOM 544 O O . ALA A 1 76 ? -10.554 -11.806 2.193 1.00 41.00 71 ALA A O 1
ATOM 546 N N . ASP A 1 77 ? -10.405 -9.567 2.378 1.00 37.40 72 ASP A N 1
ATOM 547 C CA . ASP A 1 77 ? -10.405 -9.317 0.939 1.00 40.45 72 ASP A CA 1
ATOM 548 C C . ASP A 1 77 ? -9.005 -9.080 0.360 1.00 38.09 72 ASP A C 1
ATOM 549 O O . ASP A 1 77 ? -8.886 -8.679 -0.800 1.00 43.10 72 ASP A O 1
ATOM 554 N N . ARG A 1 78 ? -7.953 -9.317 1.128 1.00 32.77 73 ARG A N 1
ATOM 555 C CA . ARG A 1 78 ? -6.587 -9.082 0.685 1.00 31.11 73 ARG A CA 1
ATOM 556 C C . ARG A 1 78 ? -5.949 -10.360 0.144 1.00 34.26 73 ARG A C 1
ATOM 557 O O . ARG A 1 78 ? -6.238 -11.469 0.606 1.00 30.78 73 ARG A O 1
ATOM 565 N N . LEU A 1 79 ? -5.046 -10.180 -0.825 1.00 27.91 74 LEU A N 1
ATOM 566 C CA . LEU A 1 79 ? -4.468 -11.303 -1.562 1.00 26.14 74 LEU A CA 1
ATOM 567 C C . LEU A 1 79 ? -3.744 -12.292 -0.642 1.00 26.81 74 LEU A C 1
ATOM 568 O O . LEU A 1 79 ? -4.023 -13.501 -0.665 1.00 25.20 74 LEU A O 1
ATOM 573 N N . VAL A 1 80 ? -2.771 -11.816 0.143 1.00 26.63 75 VAL A N 1
ATOM 574 C CA . VAL A 1 80 ? -1.994 -12.746 0.977 1.00 22.34 75 VAL A CA 1
ATOM 575 C C . VAL A 1 80 ? -2.870 -13.440 2.019 1.00 21.85 75 VAL A C 1
ATOM 576 O O . VAL A 1 80 ? -2.767 -14.668 2.155 1.00 20.64 75 VAL A O 1
ATOM 580 N N . PRO A 1 81 ? -3.738 -12.743 2.766 1.00 23.46 76 PRO A N 1
ATOM 581 C CA . PRO A 1 81 ? -4.679 -13.477 3.637 1.00 26.86 76 PRO A CA 1
ATOM 582 C C . PRO A 1 81 ? -5.467 -14.554 2.897 1.00 28.77 76 PRO A C 1
ATOM 583 O O . PRO A 1 81 ? -5.654 -15.662 3.420 1.00 24.70 76 PRO A O 1
ATOM 587 N N . LEU A 1 82 ? -5.898 -14.265 1.668 1.00 29.14 77 LEU A N 1
ATOM 588 C CA . LEU A 1 82 ? -6.698 -15.224 0.912 1.00 25.23 77 LEU A CA 1
ATOM 589 C C . LEU A 1 82 ? -5.858 -16.407 0.457 1.00 25.27 77 LEU A C 1
ATOM 590 O O . LEU A 1 82 ? -6.338 -17.548 0.443 1.00 27.88 77 LEU A O 1
ATOM 595 N N . LEU A 1 83 ? -4.594 -16.172 0.108 1.00 21.97 78 LEU A N 1
ATOM 596 C CA . LEU A 1 83 ? -3.714 -17.304 -0.152 1.00 20.25 78 LEU A CA 1
ATOM 597 C C . LEU A 1 83 ? -3.502 -18.139 1.109 1.00 25.15 78 LEU A C 1
ATOM 598 O O . LEU A 1 83 ? -3.457 -19.373 1.041 1.00 21.45 78 LEU A O 1
ATOM 603 N N . LEU A 1 84 ? -3.368 -17.489 2.271 1.00 20.32 79 LEU A N 1
ATOM 604 C CA . LEU A 1 84 ? -3.204 -18.252 3.509 1.00 21.77 79 LEU A CA 1
ATOM 605 C C . LEU A 1 84 ? -4.471 -19.043 3.848 1.00 22.22 79 LEU A C 1
ATOM 606 O O . LEU A 1 84 ? -4.391 -20.199 4.289 1.00 22.77 79 LEU A O 1
ATOM 611 N N . LEU A 1 85 ? -5.649 -18.438 3.645 1.00 22.04 80 LEU A N 1
ATOM 612 C CA . LEU A 1 85 ? -6.906 -19.177 3.741 1.00 22.24 80 LEU A CA 1
ATOM 613 C C . LEU A 1 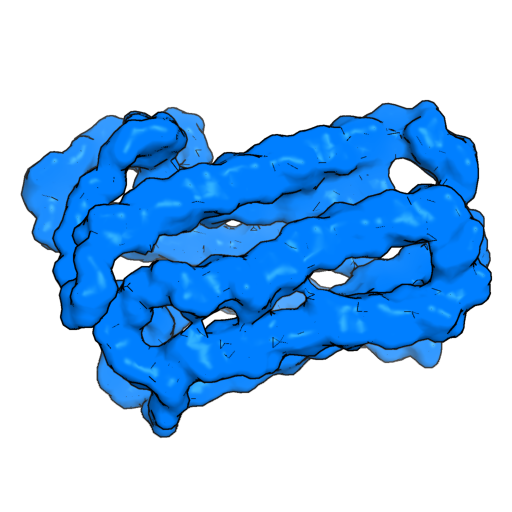85 ? -6.908 -20.388 2.808 1.00 26.31 80 LEU A C 1
ATOM 614 O O . LEU A 1 85 ? -7.341 -21.481 3.197 1.00 22.57 80 LEU A O 1
ATOM 619 N N . GLY A 1 86 ? -6.409 -20.215 1.581 1.00 27.36 81 GLY A N 1
ATOM 620 C CA . GLY A 1 86 ? -6.325 -21.339 0.660 1.00 21.35 81 GLY A CA 1
ATOM 621 C C . GLY A 1 86 ? -5.485 -22.483 1.203 1.00 24.11 81 GLY A C 1
ATOM 622 O O . GLY A 1 86 ? -5.882 -23.646 1.127 1.00 27.79 81 GLY A O 1
ATOM 623 N N . LEU A 1 87 ? -4.305 -22.168 1.748 1.00 20.48 82 LEU A N 1
ATOM 624 C CA . LEU A 1 87 ? -3.452 -23.213 2.306 1.00 20.14 82 LEU A CA 1
ATOM 625 C C . LEU A 1 87 ? -4.14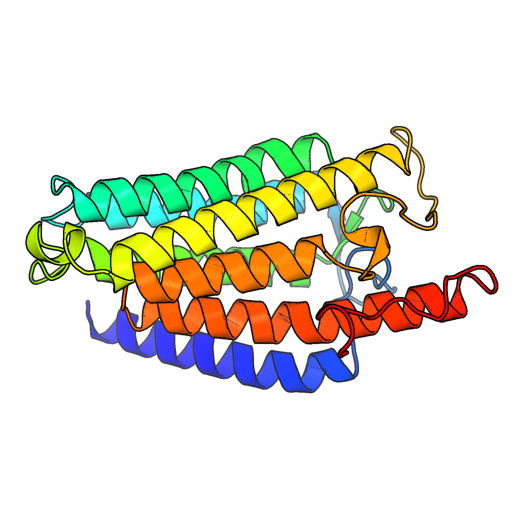2 -23.920 3.474 1.00 18.51 82 LEU A C 1
ATOM 626 O O . LEU A 1 87 ? -4.183 -25.156 3.530 1.00 25.27 82 LEU A O 1
ATOM 631 N N . TRP A 1 88 ? -4.724 -23.149 4.396 1.00 20.45 83 TRP A N 1
ATOM 632 C CA . TRP A 1 88 ? -5.424 -23.739 5.536 1.00 21.32 83 TRP A CA 1
ATOM 633 C C . TRP A 1 88 ? -6.508 -24.696 5.082 1.00 28.30 83 TRP A C 1
ATOM 634 O O . TRP A 1 88 ? -6.616 -25.818 5.591 1.00 24.00 83 TRP A O 1
ATOM 645 N N . GLN A 1 89 ? -7.352 -24.251 4.152 1.00 26.35 84 GLN A N 1
ATOM 646 C CA . GLN A 1 89 ? -8.487 -25.069 3.749 1.00 26.07 84 GLN A CA 1
ATOM 647 C C . GLN A 1 89 ? -8.048 -26.260 2.909 1.00 25.66 84 GLN A C 1
ATOM 648 O O . GLN A 1 89 ? -8.649 -27.337 3.004 1.00 25.51 84 GLN A O 1
ATOM 654 N N . LEU A 1 90 ? -7.008 -26.083 2.092 1.00 22.28 85 LEU A N 1
ATOM 655 C CA . LEU A 1 90 ? -6.397 -27.209 1.398 1.00 25.72 85 LEU A CA 1
ATOM 656 C C . LEU A 1 90 ? -6.037 -28.312 2.382 1.00 26.52 85 LEU A C 1
ATOM 657 O O . LEU A 1 90 ? -6.356 -29.488 2.171 1.00 24.51 85 LEU A O 1
ATOM 662 N N . HIS A 1 91 ? -5.371 -27.942 3.475 1.00 18.26 86 HIS A N 1
ATOM 663 C CA . HIS A 1 91 ? -5.079 -28.918 4.512 1.00 18.94 86 HIS A CA 1
ATOM 664 C C . HIS A 1 91 ? -6.357 -29.482 5.120 1.00 18.41 86 HIS A C 1
ATOM 665 O O . HIS A 1 91 ? -6.545 -30.699 5.175 1.00 23.04 86 HIS A O 1
ATOM 672 N N . TYR A 1 92 ? -7.231 -28.604 5.631 1.00 21.68 87 TYR A N 1
ATOM 673 C CA . TYR A 1 92 ? -8.268 -29.064 6.551 1.00 22.11 87 TYR A CA 1
ATOM 674 C C . TYR A 1 92 ? -9.508 -29.600 5.854 1.00 24.98 87 TYR A C 1
ATOM 675 O O . TYR A 1 92 ? -10.251 -30.371 6.472 1.00 27.99 87 TYR A O 1
ATOM 684 N N . LEU A 1 93 ? -9.761 -29.230 4.595 1.00 25.42 88 LEU A N 1
ATOM 685 C CA . LEU A 1 93 ? -10.795 -29.957 3.865 1.00 31.24 88 LEU A CA 1
ATOM 686 C C . LEU A 1 93 ? -10.340 -31.382 3.565 1.00 33.81 88 LEU A C 1
ATOM 687 O O . LEU A 1 93 ? -11.153 -32.318 3.566 1.00 28.25 88 LEU A O 1
ATOM 692 N N . GLN A 1 94 ? -9.045 -31.566 3.315 1.00 23.44 89 GLN A N 1
ATOM 693 C CA . GLN A 1 94 ? -8.502 -32.912 3.203 1.00 29.87 89 GLN A CA 1
ATOM 694 C C . GLN A 1 94 ? -8.539 -33.630 4.552 1.00 24.81 89 GLN A C 1
ATOM 695 O O . GLN A 1 94 ? -8.977 -34.782 4.639 1.00 23.61 89 GLN A O 1
ATOM 701 N N . ARG A 1 95 ? -8.094 -32.957 5.621 1.00 21.15 90 ARG A N 1
ATOM 702 C CA . ARG A 1 95 ? -8.019 -33.613 6.927 1.00 20.41 90 ARG A CA 1
ATOM 703 C C . ARG A 1 95 ? -9.395 -33.976 7.463 1.00 22.23 90 ARG A C 1
ATOM 704 O O . ARG A 1 95 ? -9.530 -34.966 8.190 1.00 22.35 90 ARG A O 1
ATOM 712 N N . THR A 1 96 ? -10.420 -33.197 7.119 1.00 23.79 91 THR A N 1
ATOM 713 C CA . THR A 1 96 ? -11.752 -33.379 7.682 1.00 25.69 91 THR A CA 1
ATOM 714 C C . THR A 1 96 ? -12.635 -34.272 6.818 1.00 27.95 91 THR A C 1
ATOM 715 O O . THR A 1 96 ? -13.360 -35.124 7.352 1.00 29.20 91 THR A O 1
ATOM 719 N N . PHE A 1 97 ? -12.580 -34.100 5.493 1.00 28.61 92 PHE A N 1
ATOM 720 C CA . PHE A 1 97 ? -13.535 -34.716 4.573 1.00 35.37 92 PHE A CA 1
ATOM 721 C C . PHE A 1 97 ? -12.917 -35.664 3.553 1.00 39.56 92 PHE A C 1
ATOM 722 O O . PHE A 1 97 ? -13.654 -36.208 2.719 1.00 44.64 92 PHE A O 1
ATOM 730 N N . VAL A 1 98 ? -11.600 -35.871 3.577 1.00 34.38 93 VAL A N 1
ATOM 731 C CA . VAL A 1 98 ? -10.960 -36.850 2.703 1.00 32.28 93 VAL A CA 1
ATOM 732 C C . VAL A 1 98 ? -10.349 -37.955 3.558 1.00 30.30 93 VAL A C 1
ATOM 733 O O . VAL A 1 98 ? -10.790 -39.108 3.506 1.00 32.68 93 VAL A O 1
ATOM 737 N N . PHE A 1 99 ? -9.332 -37.614 4.349 1.00 27.90 94 PHE A N 1
ATOM 738 C CA . PHE A 1 99 ? -8.662 -38.612 5.185 1.00 27.27 94 PHE A CA 1
ATOM 739 C C . PHE A 1 99 ? -9.622 -39.460 6.018 1.00 30.04 94 PHE A C 1
ATOM 740 O O . PHE A 1 99 ? -9.496 -40.697 5.993 1.00 29.73 94 PHE A O 1
ATOM 748 N N . PRO A 1 100 ? -10.593 -38.899 6.748 1.00 28.57 95 PRO A N 1
ATOM 749 C CA . PRO A 1 100 ? -11.421 -39.762 7.613 1.00 30.18 95 PRO A CA 1
ATOM 750 C C . PRO A 1 100 ? -12.410 -40.601 6.840 1.00 34.16 95 PRO A C 1
ATOM 751 O O . PRO A 1 100 ? -12.761 -41.697 7.294 1.00 39.46 95 PRO A O 1
ATOM 755 N N . LEU A 1 101 ? -12.871 -40.117 5.682 1.00 32.37 96 LEU A N 1
ATOM 756 C CA . LEU A 1 101 ? -13.823 -40.890 4.896 1.00 38.49 96 LEU A CA 1
ATOM 757 C C . LEU A 1 101 ? -13.161 -42.098 4.256 1.00 35.81 96 LEU A C 1
ATOM 758 O O . LEU A 1 101 ? -13.816 -43.119 4.047 1.00 38.19 96 LEU A O 1
ATOM 763 N N . LEU A 1 102 ? -11.879 -42.006 3.935 1.00 33.79 97 LEU A N 1
ATOM 764 C CA . LEU A 1 102 ? -11.185 -43.106 3.287 1.00 39.14 97 LEU A CA 1
ATOM 765 C C . LEU A 1 102 ? -10.424 -44.002 4.261 1.00 39.78 97 LEU A C 1
ATOM 766 O O . LEU A 1 102 ? -9.977 -45.083 3.866 1.00 39.90 97 LEU A O 1
ATOM 771 N N . MET A 1 103 ? -10.263 -43.590 5.508 1.00 31.25 98 MET A N 1
ATOM 772 C CA . MET A 1 103 ? -9.393 -44.328 6.410 1.00 29.85 98 MET A CA 1
ATOM 773 C C . MET A 1 103 ? -9.950 -45.726 6.665 1.00 35.29 98 MET A C 1
ATOM 774 O O . MET A 1 103 ? -11.166 -45.945 6.657 1.00 34.88 98 MET A O 1
ATOM 779 N N . ARG A 1 104 ? -9.039 -46.684 6.861 1.00 35.97 99 ARG A N 1
ATOM 780 C CA . ARG A 1 104 ? -9.404 -48.022 7.323 1.00 42.73 99 ARG A CA 1
ATOM 781 C C . ARG A 1 104 ? -9.359 -47.986 8.843 1.00 41.49 99 ARG A C 1
ATOM 782 O O . ARG A 1 104 ? -8.291 -47.848 9.441 1.00 37.05 99 ARG A O 1
ATOM 790 N N . VAL A 1 105 ? -10.529 -48.107 9.460 1.00 44.09 100 VAL A N 1
ATOM 791 C CA . VAL A 1 105 ? -10.728 -47.597 10.805 1.00 50.58 100 VAL A CA 1
ATOM 792 C C . VAL A 1 105 ? -10.130 -48.494 11.884 1.00 54.33 100 VAL A C 1
ATOM 793 O O . VAL A 1 105 ? -9.832 -48.009 12.986 1.00 52.91 100 VAL A O 1
ATOM 797 N N . GLY A 1 106 ? -9.909 -49.778 11.603 1.00 44.06 101 GLY A N 1
ATOM 798 C CA . GLY A 1 106 ? -9.364 -50.649 12.628 1.00 46.10 101 GLY A CA 1
ATOM 799 C C . GLY A 1 106 ? -10.347 -50.882 13.757 1.00 39.22 101 GLY A C 1
ATOM 800 O O . GLY A 1 106 ? -11.405 -51.482 13.551 1.00 46.11 101 GLY A O 1
ATOM 801 N N . ALA A 1 107 ? -10.017 -50.422 14.958 1.00 32.37 102 ALA A N 1
ATOM 802 C CA . ALA A 1 107 ? -10.989 -50.470 16.046 1.00 32.68 102 ALA A CA 1
ATOM 803 C C . ALA A 1 107 ? -12.152 -49.543 15.715 1.00 37.45 102 ALA A C 1
ATOM 804 O O . ALA A 1 107 ? -11.949 -48.405 15.275 1.00 33.79 102 ALA A O 1
ATOM 806 N N . LYS A 1 108 ? -13.377 -50.043 15.888 1.00 34.60 103 LYS A N 1
ATOM 807 C CA . LYS A 1 108 ? -14.550 -49.273 15.479 1.00 43.03 103 LYS A CA 1
ATOM 808 C C . LYS A 1 108 ? -14.813 -48.075 16.386 1.00 39.28 103 LYS A C 1
ATOM 809 O O . LYS A 1 108 ? -15.555 -47.169 15.987 1.00 37.18 103 LYS A O 1
ATOM 811 N N . ARG A 1 109 ? -14.231 -48.051 17.592 1.00 35.38 104 ARG A N 1
ATOM 812 C CA . ARG A 1 109 ? -14.437 -46.959 18.533 1.00 30.09 104 ARG A CA 1
ATOM 813 C C . ARG A 1 109 ? -13.098 -46.446 19.043 1.00 31.44 104 ARG A C 1
ATOM 814 O O . ARG A 1 109 ? -12.071 -47.127 18.963 1.00 28.70 104 ARG A O 1
ATOM 822 N N . THR A 1 110 ? -13.134 -45.231 19.589 1.00 29.50 105 THR A N 1
ATOM 823 C CA . THR A 1 110 ? -11.952 -44.467 19.967 1.00 29.68 105 THR A CA 1
ATOM 824 C C . THR A 1 110 ? -12.337 -43.621 21.176 1.00 24.26 105 THR A C 1
ATOM 825 O O . THR A 1 110 ? -13.528 -43.354 21.368 1.00 28.93 105 THR A O 1
ATOM 829 N N . PRO A 1 111 ? -11.386 -43.250 22.042 1.00 24.71 106 PRO A N 1
ATOM 830 C CA . PRO A 1 111 ? -11.776 -42.597 23.302 1.00 22.99 106 PRO A CA 1
ATOM 831 C C . PRO A 1 111 ? -12.360 -41.218 23.067 1.00 23.96 106 PRO A C 1
ATOM 832 O O . PRO A 1 111 ? -11.883 -40.446 22.226 1.00 22.69 106 PRO A O 1
ATOM 836 N N . LEU A 1 112 ? -13.434 -40.926 23.802 1.00 24.65 107 LEU A N 1
ATOM 837 C CA . LEU A 1 112 ? -14.080 -39.624 23.653 1.00 28.05 107 LEU A CA 1
ATOM 838 C C . LEU A 1 112 ? -13.183 -38.505 24.165 1.00 27.38 107 LEU A C 1
ATOM 839 O O . LEU A 1 112 ? -13.144 -37.421 23.578 1.00 25.93 107 LEU A O 1
ATOM 844 N N . VAL A 1 113 ? -12.426 -38.757 25.237 1.00 24.30 108 VAL A N 1
ATOM 845 C CA . VAL A 1 113 ? -11.612 -37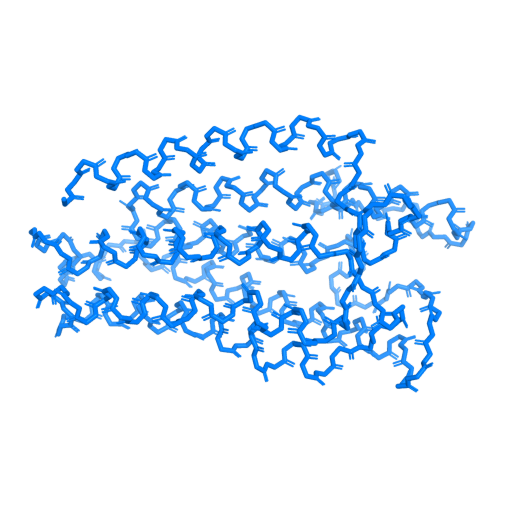.691 25.821 1.00 28.17 108 VAL A CA 1
ATOM 846 C C . VAL A 1 113 ? -10.583 -37.186 24.813 1.00 26.37 108 VAL A C 1
ATOM 847 O O . VAL A 1 113 ? -10.347 -35.979 24.701 1.00 30.58 108 VAL A O 1
ATOM 851 N N . THR A 1 114 ? -9.989 -38.089 24.032 1.00 23.55 109 THR A N 1
ATOM 852 C CA . THR A 1 114 ? -9.051 -37.647 23.002 1.00 22.59 109 THR A CA 1
ATOM 853 C C . THR A 1 114 ? -9.761 -36.824 21.929 1.00 29.13 109 THR A C 1
ATOM 854 O O . THR A 1 114 ? -9.241 -35.796 21.478 1.00 26.68 109 THR A O 1
ATOM 858 N N . ALA A 1 115 ? -10.963 -37.243 21.523 1.00 25.23 110 ALA A N 1
ATOM 859 C CA . ALA A 1 115 ? -11.667 -36.500 20.484 1.00 26.68 110 ALA A CA 1
ATOM 860 C C . ALA A 1 115 ? -12.148 -35.140 20.988 1.00 29.99 110 ALA A C 1
ATOM 861 O O . ALA A 1 115 ? -12.162 -34.171 20.221 1.00 23.54 110 ALA A O 1
ATOM 863 N N . LEU A 1 116 ? -12.514 -35.040 22.270 1.00 29.59 111 LEU A N 1
ATOM 864 C CA . LEU A 1 116 ? -12.884 -33.745 22.843 1.00 29.44 111 LEU A CA 1
ATOM 865 C C . LEU A 1 116 ? -11.697 -32.790 22.878 1.00 27.16 111 LEU A C 1
ATOM 866 O O . LEU A 1 116 ? -11.844 -31.600 22.566 1.00 30.71 111 LEU A O 1
ATOM 871 N N . LEU A 1 117 ? -10.523 -33.289 23.283 1.00 23.25 112 LEU A N 1
ATOM 872 C CA . LEU A 1 117 ? -9.303 -32.484 23.255 1.00 28.64 112 LEU A CA 1
ATOM 873 C C . LEU A 1 117 ? -9.033 -31.927 21.862 1.00 29.39 112 LEU A C 1
ATOM 874 O O . LEU A 1 117 ? -8.745 -30.736 21.704 1.00 26.88 112 LEU A O 1
ATOM 879 N N . ALA A 1 118 ? -9.104 -32.783 20.842 1.00 24.79 113 ALA A N 1
ATOM 880 C CA . ALA A 1 118 ? -8.878 -32.333 19.471 1.00 26.62 113 ALA A CA 1
ATOM 881 C C . ALA A 1 118 ? -9.921 -31.304 19.044 1.00 25.20 113 ALA A C 1
ATOM 882 O O . ALA A 1 118 ? -9.584 -30.303 18.399 1.00 25.12 113 ALA A O 1
ATOM 884 N N . PHE A 1 119 ? -11.193 -31.539 19.392 1.00 24.20 114 PHE A N 1
ATOM 885 C CA . PHE A 1 119 ? -12.263 -30.605 19.035 1.00 30.32 114 PHE A CA 1
ATOM 886 C C . PHE A 1 119 ? -11.990 -29.225 19.612 1.00 34.88 114 PHE A C 1
ATOM 887 O O . PHE A 1 119 ? -12.100 -28.206 18.913 1.00 28.13 114 PHE A O 1
ATOM 895 N N . VAL A 1 120 ? -11.635 -29.180 20.896 1.00 32.43 115 VAL A N 1
ATOM 896 C CA . VAL A 1 120 ? -11.378 -27.912 21.568 1.00 30.52 115 VAL A CA 1
ATOM 897 C C . VAL A 1 120 ? -10.119 -27.262 21.019 1.00 34.22 115 VAL A C 1
ATOM 898 O O . VAL A 1 120 ? -10.100 -26.056 20.732 1.00 26.94 115 VAL A O 1
ATOM 902 N N . PHE A 1 121 ? -9.044 -28.046 20.886 1.00 27.40 116 PHE A N 1
ATOM 903 C CA . PHE A 1 121 ? -7.822 -27.517 20.296 1.00 28.35 116 PHE A CA 1
ATOM 904 C C . PHE A 1 121 ? -8.120 -26.860 18.959 1.00 30.36 116 PHE A C 1
ATOM 905 O O . PHE A 1 121 ? -7.690 -25.730 18.697 1.00 27.05 116 PHE A O 1
ATOM 913 N N . ASN A 1 122 ? -8.861 -27.558 18.097 1.00 21.99 117 ASN A N 1
ATOM 914 C CA . ASN A 1 122 ? -9.116 -27.016 16.762 1.00 28.58 117 ASN A CA 1
ATOM 915 C C . ASN A 1 122 ? -9.955 -25.746 16.822 1.00 33.61 117 ASN A C 1
ATOM 916 O O . ASN A 1 122 ? -9.770 -24.843 15.996 1.00 30.37 117 ASN A O 1
ATOM 921 N N . CYS A 1 123 ? -10.869 -25.648 17.796 1.00 30.88 118 CYS A N 1
ATOM 922 C CA . CYS A 1 123 ? -11.633 -24.417 17.968 1.00 29.94 118 CYS A CA 1
ATOM 923 C C . CYS A 1 123 ? -10.707 -23.254 18.270 1.00 31.08 118 CYS A C 1
ATOM 924 O O . CYS A 1 123 ? -10.775 -22.204 17.621 1.00 33.57 118 CYS A O 1
ATOM 927 N N . VAL A 1 124 ? -9.838 -23.429 19.266 1.00 30.39 119 VAL A N 1
ATOM 928 C CA . VAL A 1 124 ? -8.956 -22.352 19.701 1.00 36.18 119 VAL A CA 1
ATOM 929 C C . VAL A 1 124 ? -7.914 -22.054 18.632 1.00 34.45 119 VAL A C 1
ATOM 930 O O . VAL A 1 124 ? -7.674 -20.890 18.281 1.00 28.00 119 VAL A O 1
ATOM 934 N N . ASN A 1 125 ? -7.289 -23.105 18.091 1.00 24.94 120 ASN A N 1
ATOM 935 C CA . ASN A 1 125 ? -6.215 -22.921 17.118 1.00 23.29 120 ASN A CA 1
ATOM 936 C C . ASN A 1 125 ? -6.742 -22.332 15.821 1.00 29.64 120 ASN A C 1
ATOM 9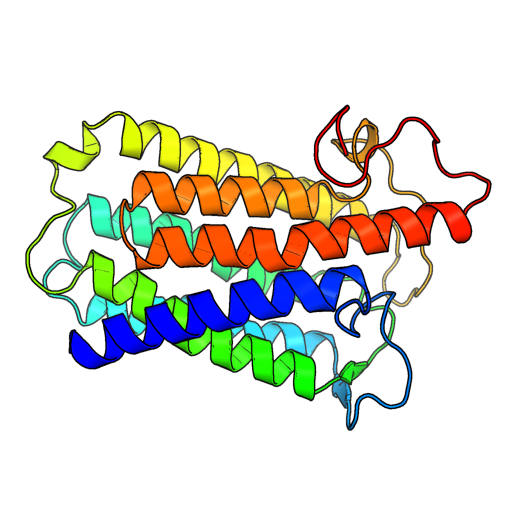37 O O . ASN A 1 125 ? -6.082 -21.487 15.205 1.00 27.52 120 ASN A O 1
ATOM 942 N N . GLY A 1 126 ? -7.918 -22.781 15.380 1.00 31.35 121 GLY A N 1
ATOM 943 C CA . GLY A 1 126 ? -8.487 -22.240 14.162 1.00 24.99 121 GLY A CA 1
ATOM 944 C C . GLY A 1 126 ? -8.814 -20.768 14.288 1.00 27.73 121 GLY A C 1
ATOM 945 O O . GLY A 1 126 ? -8.523 -19.976 13.383 1.00 26.89 121 GLY A O 1
ATOM 946 N N . ALA A 1 127 ? -9.413 -20.379 15.414 1.00 26.83 122 ALA A N 1
ATOM 947 C CA . ALA A 1 127 ? -9.777 -18.980 15.616 1.00 28.84 122 ALA A CA 1
ATOM 948 C C . ALA A 1 127 ? -8.535 -18.110 15.730 1.00 31.21 122 ALA A C 1
ATOM 949 O O . ALA A 1 127 ? -8.443 -17.054 15.089 1.00 34.53 122 ALA A O 1
ATOM 951 N N . ALA A 1 128 ? -7.563 -18.543 16.540 1.00 27.62 123 ALA A N 1
ATOM 952 C CA . ALA A 1 128 ? -6.347 -17.759 16.732 1.00 28.79 123 ALA A CA 1
ATOM 953 C C . ALA A 1 128 ? -5.630 -17.525 15.411 1.00 29.49 123 ALA A C 1
ATOM 954 O O . ALA A 1 128 ? -5.217 -16.404 15.106 1.00 29.10 123 ALA A O 1
ATOM 956 N N . ASN A 1 129 ? -5.474 -18.578 14.610 1.00 24.32 124 ASN A N 1
ATOM 957 C CA . ASN A 1 129 ? -4.714 -18.431 13.375 1.00 23.07 124 ASN A CA 1
ATOM 958 C C . ASN A 1 129 ? -5.410 -17.501 12.393 1.00 23.94 124 ASN A C 1
ATOM 959 O O . ASN A 1 129 ? -4.748 -16.713 11.714 1.00 23.84 124 ASN A O 1
ATOM 964 N N . ALA A 1 130 ? -6.736 -17.578 12.290 1.00 29.81 125 ALA A N 1
ATOM 965 C CA . ALA A 1 130 ? -7.444 -16.661 11.403 1.00 35.69 125 ALA A CA 1
ATOM 966 C C . ALA A 1 130 ? -7.428 -15.242 11.956 1.00 40.76 125 ALA A C 1
ATOM 967 O O . ALA A 1 130 ? -7.298 -14.277 11.197 1.00 28.58 125 ALA A O 1
ATOM 969 N N . TYR A 1 131 ? -7.552 -15.098 13.280 1.00 33.22 126 TYR A N 1
ATOM 970 C CA . TYR A 1 131 ? -7.578 -13.772 13.893 1.00 33.08 126 TYR A CA 1
ATOM 971 C C . TYR A 1 131 ? -6.300 -13.001 13.592 1.00 33.71 126 TYR A C 1
ATOM 972 O O . TYR A 1 131 ? -6.343 -11.804 13.275 1.00 32.39 126 TYR A O 1
ATOM 981 N N . ALA A 1 132 ? -5.152 -13.678 13.658 1.00 29.04 127 ALA A N 1
ATOM 982 C CA . ALA A 1 132 ? -3.870 -13.031 13.415 1.00 33.42 127 ALA A CA 1
ATOM 983 C C . ALA A 1 132 ? -3.672 -12.627 11.957 1.00 33.79 127 ALA A C 1
ATOM 984 O O . ALA A 1 132 ? -2.709 -11.915 11.657 1.00 32.48 127 ALA A O 1
ATOM 986 N N . ILE A 1 133 ? -4.541 -13.056 11.049 1.00 31.20 128 ILE A N 1
ATOM 987 C CA . ILE A 1 133 ? -4.363 -12.791 9.626 1.00 31.99 128 ILE A CA 1
ATOM 988 C C . ILE A 1 133 ? -5.240 -11.633 9.154 1.00 33.56 128 ILE A C 1
ATOM 989 O O . ILE A 1 133 ? -4.738 -10.672 8.573 1.00 34.74 128 ILE A O 1
ATOM 994 N N . THR A 1 134 ? -6.551 -11.678 9.402 1.00 33.08 129 THR A N 1
ATOM 995 C CA . THR A 1 134 ? -7.429 -10.677 8.793 1.00 33.08 129 THR A CA 1
ATOM 996 C C . THR A 1 134 ? -7.879 -9.565 9.734 1.00 41.55 129 THR A C 1
ATOM 997 O O . THR A 1 134 ? -8.558 -8.639 9.276 1.00 42.26 129 THR A O 1
ATOM 1001 N N . HIS A 1 135 ? -7.527 -9.614 11.021 1.00 35.02 130 HIS A N 1
ATOM 1002 C CA . HIS A 1 135 ? -7.981 -8.614 11.981 1.00 37.95 130 HIS A CA 1
ATOM 1003 C C . HIS A 1 135 ? -6.884 -7.601 12.291 1.00 38.62 130 HIS A C 1
ATOM 1004 O O . HIS A 1 135 ? -5.693 -7.847 12.084 1.00 46.03 130 HIS A O 1
ATOM 1011 N N . GLY A 1 136 ? -7.305 -6.459 12.832 1.00 47.44 131 GLY A N 1
ATOM 1012 C CA . GLY A 1 136 ? -6.372 -5.409 13.201 1.00 49.85 131 GLY A CA 1
ATOM 1013 C C . GLY A 1 136 ? -5.766 -4.744 11.977 1.00 51.29 131 GLY A C 1
ATOM 1014 O O . GLY A 1 136 ? -6.411 -4.587 10.936 1.00 51.63 131 GLY A O 1
ATOM 1015 N N . ALA A 1 137 ? -4.500 -4.351 12.110 1.00 52.04 132 ALA A N 1
ATOM 1016 C CA . ALA A 1 137 ? -3.771 -3.752 11.001 1.00 50.13 132 ALA A CA 1
ATOM 1017 C C . ALA A 1 137 ? -3.365 -4.815 9.991 1.00 49.35 132 ALA A C 1
ATOM 1018 O O . ALA A 1 137 ? -3.098 -5.967 10.342 1.00 50.31 132 ALA A O 1
ATOM 1020 N N . LEU A 1 138 ? -3.322 -4.423 8.718 1.00 46.21 133 LEU A N 1
ATOM 1021 C CA . LEU A 1 138 ? -2.882 -5.335 7.665 1.00 43.52 133 LEU A CA 1
ATOM 1022 C C . LEU A 1 138 ? -1.369 -5.468 7.740 1.00 39.56 133 LEU A C 1
ATOM 1023 O O . LEU A 1 138 ? -0.640 -4.525 7.426 1.00 47.00 133 LEU A O 1
ATOM 1028 N N . ARG A 1 139 ? -0.890 -6.632 8.171 1.00 36.85 134 ARG A N 1
ATOM 1029 C CA . ARG A 1 139 ? 0.532 -6.925 8.123 1.00 37.27 134 ARG A CA 1
ATOM 1030 C C . ARG A 1 139 ? 0.898 -7.805 6.940 1.00 37.60 134 ARG A C 1
ATOM 1031 O O . ARG A 1 139 ? 2.047 -7.778 6.489 1.00 37.47 134 ARG A O 1
ATOM 1039 N N . HIS A 1 140 ? -0.056 -8.568 6.422 1.00 27.66 135 HIS A N 1
ATOM 1040 C CA . HIS A 1 140 ? 0.194 -9.422 5.262 1.00 28.42 135 HIS A CA 1
ATOM 1041 C C . HIS A 1 140 ? -0.124 -8.624 3.997 1.00 34.47 135 HIS A C 1
ATOM 1042 O O . HIS A 1 140 ? -1.090 -8.879 3.277 1.00 30.11 135 HIS A O 1
ATOM 1049 N N . THR A 1 141 ? 0.693 -7.601 3.767 1.00 37.59 136 THR A N 1
ATOM 1050 C CA . THR A 1 141 ? 0.477 -6.757 2.609 1.00 35.58 136 THR A CA 1
ATOM 1051 C C . THR A 1 141 ? 0.991 -7.461 1.360 1.00 32.88 136 THR A C 1
ATOM 1052 O O . THR A 1 141 ? 1.569 -8.545 1.393 1.00 23.50 136 THR A O 1
ATOM 1056 N N . GLU A 1 142 ? 0.804 -6.801 0.231 1.00 29.60 137 GLU A N 1
ATOM 1057 C CA . GLU A 1 142 ? 1.335 -7.324 -1.014 1.00 31.71 137 GLU A CA 1
ATOM 1058 C C . GLU A 1 142 ? 2.871 -7.306 -1.002 1.00 31.36 137 GLU A C 1
ATOM 1059 O O . GLU A 1 142 ? 3.502 -8.139 -1.661 1.00 29.08 137 GLU A O 1
ATOM 1065 N N . ALA A 1 143 ? 3.487 -6.452 -0.169 1.00 28.54 138 ALA A N 1
ATOM 1066 C CA . ALA A 1 143 ? 4.938 -6.514 0.027 1.00 32.08 138 ALA A CA 1
ATOM 1067 C C . ALA A 1 143 ? 5.378 -7.852 0.630 1.00 32.85 138 ALA A C 1
ATOM 1068 O O . ALA A 1 143 ? 6.466 -8.355 0.313 1.00 36.87 138 ALA A O 1
ATOM 1070 N N . TRP A 1 144 ? 4.572 -8.421 1.535 1.00 23.56 139 TRP A N 1
ATOM 1071 C CA . TRP A 1 144 ? 4.906 -9.727 2.107 1.00 22.50 139 TRP A CA 1
ATOM 1072 C C . TRP A 1 144 ? 4.919 -10.799 1.038 1.00 24.12 139 TRP A C 1
ATOM 1073 O O . TRP A 1 144 ? 5.726 -11.742 1.097 1.00 26.81 139 TRP A O 1
ATOM 1084 N N . LEU A 1 145 ? 4.021 -10.672 0.050 1.00 35.24 140 LEU A N 1
ATOM 1085 C CA . LEU A 1 145 ? 4.004 -11.609 -1.070 1.00 33.94 140 LEU A CA 1
ATOM 1086 C C . LEU A 1 145 ? 5.346 -11.643 -1.784 1.00 33.81 140 LEU A C 1
ATOM 1087 O O . LEU A 1 145 ? 5.725 -12.672 -2.354 1.00 30.87 140 LEU A O 1
ATOM 1092 N N . ALA A 1 146 ? 6.077 -10.535 -1.767 1.00 32.83 141 ALA A N 1
ATOM 1093 C CA . ALA A 1 146 ? 7.377 -10.450 -2.412 1.00 33.54 141 ALA A CA 1
ATOM 1094 C C . ALA A 1 146 ? 8.516 -10.687 -1.436 1.00 36.86 141 ALA A C 1
ATOM 1095 O O . ALA A 1 146 ? 9.674 -10.446 -1.785 1.00 40.26 141 ALA A O 1
ATOM 1097 N N . ASP A 1 147 ? 8.202 -11.150 -0.196 1.00 23.70 142 ASP A N 1
ATOM 1098 C CA . ASP A 1 147 ? 9.202 -11.514 0.797 1.00 27.05 142 ASP A CA 1
ATOM 1099 C C . ASP A 1 147 ? 9.534 -12.996 0.661 1.00 27.97 142 ASP A C 1
ATOM 1100 O O . ASP A 1 147 ? 8.618 -13.826 0.589 1.00 29.56 142 ASP A O 1
ATOM 1105 N N . PRO A 1 148 ? 10.818 -13.353 0.597 1.00 27.53 143 PRO A N 1
ATOM 1106 C CA . PRO A 1 148 ? 11.182 -14.776 0.472 1.00 23.26 143 PRO A CA 1
ATOM 1107 C C . PRO A 1 148 ? 10.604 -15.654 1.563 1.00 27.51 143 PRO A C 1
ATOM 1108 O O . PRO A 1 148 ? 10.409 -16.854 1.332 1.00 26.44 143 PRO A O 1
ATOM 1112 N N . ARG A 1 149 ? 10.332 -15.108 2.752 1.00 25.76 144 ARG A N 1
ATOM 1113 C CA . ARG A 1 149 ? 9.799 -15.946 3.825 1.00 23.06 144 ARG A CA 1
ATOM 1114 C C . ARG A 1 149 ? 8.420 -16.486 3.467 1.00 19.56 144 ARG A C 1
ATOM 1115 O O . ARG A 1 149 ? 8.086 -17.630 3.789 1.00 18.63 144 ARG A O 1
ATOM 1123 N N . PHE A 1 150 ? 7.608 -15.686 2.777 1.00 19.72 145 PHE A N 1
ATOM 1124 C CA . PHE A 1 150 ? 6.305 -16.182 2.358 1.00 21.82 145 PHE A CA 1
ATOM 1125 C C . PHE A 1 150 ? 6.450 -17.254 1.299 1.00 20.98 145 PHE A C 1
ATOM 1126 O O . PHE A 1 150 ? 5.810 -18.311 1.377 1.00 23.81 145 PHE A O 1
ATOM 1134 N N . ALA A 1 151 ? 7.273 -16.980 0.278 1.00 19.42 146 ALA A N 1
ATOM 1135 C CA . ALA A 1 151 ? 7.484 -17.937 -0.802 1.00 20.32 146 ALA A CA 1
ATOM 1136 C C . ALA A 1 151 ? 7.997 -19.264 -0.267 1.00 22.48 146 ALA A C 1
ATOM 1137 O O . ALA A 1 151 ? 7.429 -20.320 -0.551 1.00 22.54 146 ALA A O 1
ATOM 1139 N N . ILE A 1 152 ? 9.086 -19.227 0.502 1.00 21.94 147 ILE A N 1
ATOM 1140 C CA . ILE A 1 152 ? 9.656 -20.455 1.043 1.00 20.40 147 ILE A CA 1
ATOM 1141 C C . ILE A 1 152 ? 8.667 -21.121 1.995 1.00 25.63 147 ILE A C 1
ATOM 1142 O O . ILE A 1 152 ? 8.503 -22.348 1.985 1.00 21.84 147 ILE A O 1
ATOM 1147 N N . GLY A 1 153 ? 7.996 -20.330 2.833 1.00 22.89 148 GLY A N 1
ATOM 1148 C CA . GLY A 1 153 ? 7.047 -20.919 3.763 1.00 21.16 148 GLY A CA 1
ATOM 1149 C C . GLY A 1 153 ? 5.924 -21.637 3.041 1.00 21.49 148 GLY A C 1
ATOM 1150 O O . GLY A 1 153 ? 5.557 -22.756 3.402 1.00 19.26 148 GLY A O 1
ATOM 1151 N N . ALA A 1 154 ? 5.385 -21.012 1.994 1.00 18.75 149 ALA A N 1
ATOM 1152 C CA . ALA A 1 154 ? 4.304 -21.630 1.235 1.00 17.78 149 ALA A CA 1
ATOM 1153 C C . ALA A 1 154 ? 4.779 -22.905 0.552 1.00 17.80 149 ALA A C 1
ATOM 1154 O O . ALA A 1 154 ? 4.023 -23.874 0.429 1.00 22.55 149 ALA A O 1
ATOM 1156 N N . LEU A 1 155 ? 6.025 -22.920 0.087 1.00 21.36 150 LEU A N 1
ATOM 1157 C CA . LEU A 1 155 ? 6.510 -24.112 -0.600 1.00 22.93 150 LEU A CA 1
ATOM 1158 C C . LEU A 1 155 ? 6.766 -25.249 0.380 1.00 27.58 150 LEU A C 1
ATOM 1159 O O . LEU A 1 155 ? 6.498 -26.416 0.070 1.00 26.79 150 LEU A O 1
ATOM 1164 N N . LEU A 1 156 ? 7.299 -24.932 1.562 1.00 21.43 151 LEU A N 1
ATOM 1165 C CA . LEU A 1 156 ? 7.418 -25.953 2.597 1.00 19.26 151 LEU A CA 1
ATOM 1166 C C . LEU A 1 156 ? 6.043 -26.454 3.015 1.00 19.35 151 LEU A C 1
ATOM 1167 O O . LEU A 1 156 ? 5.869 -27.646 3.302 1.00 22.14 151 LEU A O 1
ATOM 1172 N N . PHE A 1 157 ? 5.064 -25.543 3.106 1.00 17.17 152 PHE A N 1
ATOM 1173 C CA . PHE A 1 157 ? 3.709 -25.969 3.426 1.00 18.21 152 PHE A CA 1
ATOM 1174 C C . PHE A 1 157 ? 3.231 -27.008 2.425 1.00 20.04 152 PHE A C 1
ATOM 1175 O O . PHE A 1 157 ? 2.794 -28.103 2.806 1.00 16.53 152 PHE A O 1
ATOM 1183 N N . LEU A 1 158 ? 3.325 -26.681 1.131 1.00 17.16 153 LEU A N 1
ATOM 1184 C CA . LEU A 1 158 ? 2.819 -27.572 0.094 1.00 16.59 153 LEU A CA 1
ATOM 1185 C C . LEU A 1 158 ? 3.656 -28.846 -0.004 1.00 20.89 153 LEU A C 1
ATOM 1186 O O . LEU A 1 158 ? 3.124 -29.922 -0.284 1.00 20.04 153 LEU A O 1
ATOM 1191 N N . GLY A 1 159 ? 4.969 -28.747 0.197 1.00 21.92 154 GLY A N 1
ATOM 1192 C CA . GLY A 1 159 ? 5.790 -29.946 0.182 1.00 22.80 154 GLY A CA 1
ATOM 1193 C C . GLY A 1 159 ? 5.452 -30.887 1.327 1.00 23.06 154 GLY A C 1
ATOM 1194 O O . GLY A 1 159 ? 5.277 -32.093 1.128 1.00 23.19 154 GLY A O 1
ATOM 1195 N N . GLY A 1 160 ? 5.358 -30.349 2.541 1.00 23.77 155 GLY A N 1
ATOM 1196 C CA . GLY A 1 160 ? 4.992 -31.187 3.679 1.00 22.49 155 GLY A CA 1
ATOM 1197 C C . GLY A 1 160 ? 3.591 -31.756 3.554 1.00 20.95 155 GLY A C 1
ATOM 1198 O O . GLY A 1 160 ? 3.354 -32.930 3.859 1.00 21.14 155 GLY A O 1
ATOM 1199 N N . TRP A 1 161 ? 2.646 -30.931 3.102 1.00 18.10 156 TRP A N 1
ATOM 1200 C CA . TRP A 1 161 ? 1.290 -31.398 2.830 1.00 17.00 156 TRP A CA 1
ATOM 1201 C C . TRP A 1 161 ? 1.312 -32.575 1.854 1.00 18.75 156 TRP A C 1
ATOM 1202 O O . TRP A 1 161 ? 0.723 -33.631 2.119 1.00 24.77 156 TRP A O 1
ATOM 1213 N N . ALA A 1 162 ? 2.035 -32.426 0.746 1.00 20.37 157 ALA A N 1
ATOM 1214 C CA . ALA A 1 162 ? 2.076 -33.473 -0.266 1.00 20.24 157 ALA A CA 1
ATOM 1215 C C . ALA A 1 162 ? 2.647 -34.764 0.304 1.00 25.60 157 ALA A C 1
ATOM 1216 O O . ALA A 1 162 ? 2.125 -35.861 0.052 1.00 26.67 157 ALA A O 1
ATOM 1218 N N . LEU A 1 163 ? 3.740 -34.654 1.056 1.00 25.19 158 LEU A N 1
ATOM 1219 C CA . LEU A 1 163 ? 4.324 -35.838 1.672 1.00 27.14 158 LEU A CA 1
ATOM 1220 C 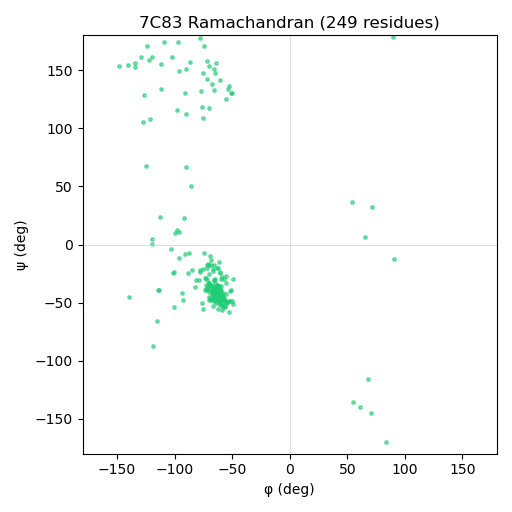C . LEU A 1 163 ? 3.359 -36.469 2.673 1.00 23.93 158 LEU A C 1
ATOM 1221 O O . LEU A 1 163 ? 3.259 -37.700 2.767 1.00 21.58 158 LEU A O 1
ATOM 1226 N N . ASN A 1 164 ? 2.648 -35.645 3.438 1.00 22.59 159 ASN A N 1
ATOM 1227 C CA . ASN A 1 164 ? 1.685 -36.188 4.396 1.00 20.85 159 ASN A CA 1
ATOM 1228 C C . ASN A 1 164 ? 0.581 -36.963 3.674 1.00 26.26 159 ASN A C 1
ATOM 1229 O O . ASN A 1 164 ? 0.263 -38.099 4.038 1.00 22.94 159 ASN A O 1
ATOM 1234 N N . LEU A 1 165 ? 0.009 -36.369 2.621 1.00 19.73 160 LEU A N 1
ATOM 1235 C CA . LEU A 1 165 ? -1.044 -37.027 1.851 1.00 26.32 160 LEU A CA 1
ATOM 1236 C C . LEU A 1 165 ? -0.542 -38.323 1.226 1.00 30.39 160 LEU A C 1
ATOM 1237 O O . LEU A 1 165 ? -1.224 -39.354 1.276 1.00 26.74 160 LEU A O 1
ATOM 1242 N N . HIS A 1 166 ? 0.646 -38.283 0.610 1.00 24.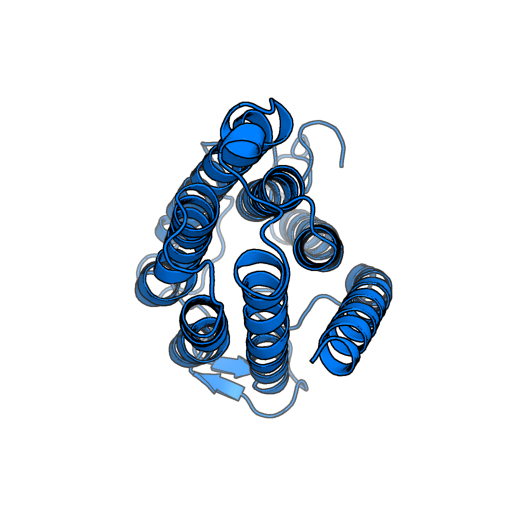39 161 HIS A N 1
ATOM 1243 C CA . HIS A 1 166 ? 1.191 -39.480 -0.023 1.00 24.85 161 HIS A CA 1
ATOM 1244 C C . HIS A 1 166 ? 1.417 -40.576 1.012 1.00 33.74 161 HIS A C 1
ATOM 1245 O O . HIS A 1 16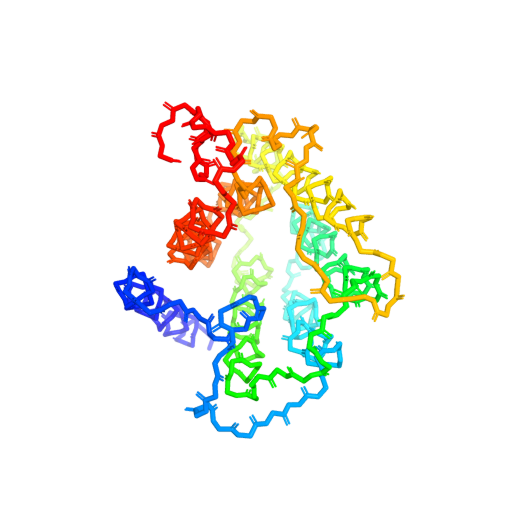6 ? 1.191 -41.760 0.743 1.00 34.87 161 HIS A O 1
ATOM 1252 N N . SER A 1 167 ? 1.851 -40.187 2.205 1.00 27.60 162 SER A N 1
ATOM 1253 C CA . SER A 1 167 ? 2.149 -41.151 3.251 1.00 27.55 162 SER A CA 1
ATOM 1254 C C . SER A 1 167 ? 0.878 -41.801 3.791 1.00 25.90 162 SER A C 1
ATOM 1255 O O . SER A 1 167 ? 0.843 -43.023 3.982 1.00 27.75 162 SER A O 1
ATOM 1258 N N . ASP A 1 168 ? -0.171 -41.005 4.064 1.00 23.74 163 ASP A N 1
ATOM 1259 C CA . ASP A 1 168 ? -1.426 -41.589 4.545 1.00 23.59 163 ASP A CA 1
ATOM 1260 C C . ASP A 1 168 ? -2.084 -42.467 3.470 1.00 31.15 163 ASP A C 1
ATOM 1261 O O . ASP A 1 168 ? -2.776 -43.439 3.797 1.00 29.68 163 ASP A O 1
ATOM 1266 N N . ALA A 1 169 ? -1.884 -42.150 2.183 1.00 30.21 164 ALA A N 1
ATOM 1267 C CA . ALA A 1 169 ? -2.478 -42.969 1.132 1.00 31.49 164 ALA A CA 1
ATOM 1268 C C . ALA A 1 169 ? -1.872 -44.371 1.124 1.00 36.22 164 ALA A C 1
ATOM 1269 O O . ALA A 1 169 ? -2.595 -45.369 1.019 1.00 37.95 164 ALA A O 1
ATOM 1271 N N . ILE A 1 170 ? -0.544 -44.459 1.257 1.00 32.42 165 ILE A N 1
ATOM 1272 C CA . ILE A 1 170 ? 0.132 -45.749 1.315 1.00 34.49 165 ILE A CA 1
ATOM 1273 C C . ILE A 1 170 ? -0.407 -46.589 2.467 1.00 35.03 165 ILE A C 1
ATOM 1274 O O . ILE A 1 170 ? -0.625 -47.796 2.319 1.00 34.53 165 ILE A O 1
ATOM 1279 N N . LEU A 1 171 ? -0.633 -45.967 3.628 1.00 29.06 166 LEU A N 1
ATOM 1280 C CA . LEU A 1 171 ? -1.160 -46.711 4.772 1.00 28.88 166 LEU A CA 1
ATOM 1281 C C . LEU A 1 171 ? -2.540 -47.286 4.471 1.00 33.84 166 LEU A C 1
ATOM 1282 O O . LEU A 1 171 ? -2.860 -48.410 4.885 1.00 31.44 166 LEU A O 1
ATOM 1287 N N . ARG A 1 172 ? -3.366 -46.534 3.738 1.00 39.35 167 ARG A N 1
ATOM 1288 C CA . ARG A 1 172 ? -4.742 -46.951 3.491 1.00 41.25 167 ARG A CA 1
ATOM 1289 C C . ARG A 1 172 ? -4.805 -48.283 2.772 1.00 49.39 167 ARG A C 1
ATOM 1290 O O . ARG A 1 172 ? -5.772 -49.042 2.925 1.00 48.50 167 ARG A O 1
ATOM 1298 N N . ARG A 1 173 ? -3.806 -48.583 1.975 1.00 38.95 168 ARG A N 1
ATOM 1299 C CA . ARG A 1 173 ? -3.919 -49.783 1.191 1.00 46.16 168 ARG A CA 1
ATOM 1300 C C . ARG A 1 173 ? -3.337 -50.988 1.916 1.00 49.98 168 ARG A C 1
ATOM 1301 O O . ARG A 1 173 ? -3.561 -52.117 1.471 1.00 44.81 168 ARG A O 1
ATOM 1309 N N . LEU A 1 174 ? -2.667 -50.773 3.060 1.00 41.13 169 LEU A N 1
ATOM 1310 C CA . LEU A 1 174 ? -2.207 -51.862 3.922 1.00 37.97 169 LEU A CA 1
ATOM 1311 C C . LEU A 1 174 ? -3.359 -52.591 4.587 1.00 38.56 169 LEU A C 1
ATOM 1312 O O . LEU A 1 174 ? -3.154 -53.670 5.164 1.00 41.09 169 LEU A O 1
ATOM 1317 N N . ARG A 1 175 ? -4.554 -52.020 4.539 1.00 43.79 170 ARG A N 1
ATOM 1318 C CA . ARG A 1 175 ? -5.765 -52.668 5.010 1.00 45.63 170 ARG A CA 1
ATOM 1319 C C . ARG A 1 175 ? -6.790 -52.636 3.889 1.00 50.33 170 ARG A C 1
ATOM 1320 O O . ARG A 1 175 ? -7.042 -51.574 3.309 1.00 49.96 170 ARG A O 1
ATOM 1328 N N . ALA A 1 176 ? -7.369 -53.791 3.570 1.00 46.43 171 ALA A N 1
ATOM 1329 C CA . ALA A 1 176 ? -8.633 -53.751 2.866 1.00 49.13 171 ALA A CA 1
ATOM 1330 C C . ALA A 1 176 ? -9.698 -53.245 3.838 1.00 47.60 171 ALA A C 1
ATOM 1331 O O . ALA A 1 176 ? -9.540 -53.370 5.054 1.00 48.35 171 ALA A O 1
ATOM 1333 N N . PRO A 1 177 ? -10.767 -52.629 3.334 1.00 51.17 172 PRO A N 1
ATOM 1334 C CA . PRO A 1 177 ? -11.852 -52.197 4.224 1.00 48.16 172 PRO A CA 1
ATOM 1335 C C . PRO A 1 177 ? -12.339 -53.340 5.105 1.00 45.75 172 PRO A C 1
ATOM 1336 O O . PRO A 1 177 ? -12.501 -54.473 4.653 1.00 48.72 172 PRO A O 1
ATOM 1340 N N . GLY A 1 178 ? -12.552 -53.035 6.384 1.00 43.91 173 GLY A N 1
ATOM 1341 C CA . GLY A 1 178 ? -12.990 -54.029 7.342 1.00 46.74 173 GLY A CA 1
ATOM 1342 C C . GLY A 1 178 ? -11.884 -54.760 8.076 1.00 51.39 173 GLY A C 1
ATOM 1343 O O . GLY A 1 178 ? -12.175 -55.459 9.055 1.00 57.26 173 GLY A O 1
ATOM 1344 N N . GLU A 1 179 ? -10.633 -54.636 7.637 1.00 52.37 174 GLU A N 1
ATOM 1345 C CA . GLU A 1 179 ? -9.506 -55.293 8.284 1.00 49.57 174 GLU A CA 1
ATOM 1346 C C . GLU A 1 179 ? -8.954 -54.446 9.426 1.00 49.87 174 GLU A C 1
ATOM 1347 O O . GLU A 1 179 ? -9.111 -53.222 9.460 1.00 52.96 174 GLU A O 1
ATOM 1353 N N . THR A 1 180 ? -8.268 -55.119 10.357 1.00 39.13 175 THR A N 1
ATOM 1354 C CA . THR A 1 180 ? -7.613 -54.456 11.481 1.00 38.46 175 THR A CA 1
ATOM 1355 C C . THR A 1 180 ? -6.107 -54.671 11.523 1.00 36.46 175 THR A C 1
ATOM 1356 O O . THR A 1 180 ? -5.461 -54.227 12.482 1.00 33.67 175 THR A O 1
ATOM 1360 N N . ARG A 1 181 ? -5.530 -55.333 10.526 1.00 37.46 176 ARG A N 1
ATOM 1361 C CA . ARG A 1 181 ? -4.139 -55.756 10.593 1.00 37.41 176 ARG A CA 1
ATOM 1362 C C . ARG A 1 181 ? -3.195 -54.567 10.475 1.00 34.97 176 ARG A C 1
ATOM 1363 O O . ARG A 1 181 ? -3.549 -53.506 9.963 1.00 34.51 176 ARG A O 1
ATOM 1371 N N . TYR A 1 182 ? -1.975 -54.759 10.969 1.00 37.94 177 TYR A N 1
ATOM 1372 C CA . TYR A 1 182 ? -0.866 -53.846 10.724 1.00 33.00 177 TYR A CA 1
ATOM 1373 C C . TYR A 1 182 ? 0.170 -54.541 9.849 1.00 44.61 177 TYR A C 1
ATOM 1374 O O . TYR A 1 182 ? 0.519 -55.705 10.093 1.00 39.87 177 TYR A O 1
ATOM 1383 N N . GLU A 1 183 ? 0.641 -53.835 8.827 1.00 34.98 178 GLU A N 1
ATOM 1384 C CA . GLU A 1 183 ? 1.684 -54.326 7.940 1.00 49.72 178 GLU A CA 1
ATOM 1385 C C . GLU A 1 183 ? 2.853 -53.353 7.950 1.00 40.89 178 GLU A C 1
ATOM 1386 O O . GLU A 1 183 ? 2.707 -52.185 8.307 1.00 35.72 178 GLU A O 1
ATOM 1392 N N . ILE A 1 184 ? 4.020 -53.844 7.553 1.00 37.36 179 ILE A N 1
ATOM 1393 C CA . ILE A 1 184 ? 5.187 -52.981 7.436 1.00 43.60 179 ILE A CA 1
ATOM 1394 C C . ILE A 1 184 ? 4.937 -52.069 6.239 1.00 39.95 179 ILE A C 1
ATOM 1395 O O . ILE A 1 184 ? 4.761 -52.556 5.113 1.00 38.81 179 ILE A O 1
ATOM 1400 N N . PRO A 1 185 ? 4.856 -50.760 6.422 1.00 34.63 180 PRO A N 1
ATOM 1401 C CA . PRO A 1 185 ? 4.676 -49.887 5.251 1.00 34.86 180 PRO A CA 1
ATOM 1402 C C . PRO A 1 185 ? 5.955 -49.836 4.433 1.00 36.75 180 PRO A C 1
ATOM 1403 O O . PRO A 1 185 ? 7.057 -49.840 4.982 1.00 36.89 180 PRO A O 1
ATOM 1407 N N . ARG A 1 186 ? 5.806 -49.803 3.111 1.00 38.44 181 ARG A N 1
ATOM 1408 C CA . ARG A 1 186 ? 6.962 -49.803 2.226 1.00 40.65 181 ARG A CA 1
ATOM 1409 C C . ARG A 1 186 ? 6.721 -48.863 1.045 1.00 41.08 181 ARG A C 1
ATOM 1410 O O . ARG A 1 186 ? 5.583 -48.610 0.646 1.00 40.47 181 ARG A O 1
ATOM 1418 N N . GLY A 1 187 ? 7.824 -48.371 0.474 1.00 47.10 182 GLY A N 1
ATOM 1419 C CA . GLY A 1 187 ? 7.779 -47.418 -0.623 1.00 43.08 182 GLY A CA 1
ATOM 1420 C C . GLY A 1 187 ? 7.762 -45.981 -0.139 1.00 40.81 182 GLY A C 1
ATOM 1421 O O . GLY A 1 187 ? 7.774 -45.687 1.057 1.00 38.65 182 GLY A O 1
ATOM 1422 N N . GLY A 1 188 ? 7.748 -45.061 -1.105 1.00 50.15 183 GLY A N 1
ATOM 1423 C CA . GLY A 1 188 ? 7.660 -43.652 -0.760 1.00 44.71 183 GLY A CA 1
ATOM 1424 C C . GLY A 1 188 ? 8.761 -43.242 0.194 1.00 42.62 183 GLY A C 1
ATOM 1425 O O . GLY A 1 188 ? 9.926 -43.629 0.041 1.00 41.86 183 GLY A O 1
ATOM 1426 N N . ALA A 1 189 ? 8.392 -42.469 1.216 1.00 36.43 184 ALA A N 1
ATOM 1427 C CA . ALA A 1 189 ? 9.361 -42.101 2.237 1.00 38.13 184 ALA A CA 1
ATOM 1428 C C . ALA A 1 189 ? 9.464 -43.120 3.366 1.00 38.81 184 ALA A C 1
ATOM 1429 O O . ALA A 1 189 ? 10.359 -42.990 4.211 1.00 39.06 184 ALA A O 1
ATOM 1431 N N . TYR A 1 190 ? 8.588 -44.134 3.401 1.00 41.56 185 TYR A N 1
ATOM 1432 C CA . TYR A 1 190 ? 8.757 -45.220 4.364 1.00 44.46 185 TYR A CA 1
ATOM 1433 C C . TYR A 1 190 ? 10.062 -45.933 4.141 1.00 52.69 185 TYR A C 1
ATOM 1434 O O . TYR A 1 190 ? 10.584 -46.565 5.067 1.00 47.72 185 TYR A O 1
ATOM 1443 N N . ARG A 1 191 ? 10.581 -45.846 2.916 1.00 55.07 186 ARG A N 1
ATOM 1444 C CA . ARG A 1 191 ? 11.926 -46.306 2.642 1.00 53.81 186 ARG A CA 1
ATOM 1445 C C . ARG A 1 191 ? 12.909 -45.738 3.662 1.00 48.52 186 ARG A C 1
ATOM 1446 O O . ARG A 1 191 ? 13.891 -46.408 3.994 1.00 47.85 186 ARG A O 1
ATOM 1454 N N . LEU A 1 192 ? 12.634 -44.545 4.217 1.00 43.09 187 LEU A N 1
ATOM 1455 C CA . LEU A 1 192 ? 13.532 -43.847 5.153 1.00 38.94 187 LEU A CA 1
ATOM 1456 C C . LEU A 1 192 ? 13.019 -43.699 6.582 1.00 47.30 187 LEU A C 1
ATOM 1457 O O . LEU A 1 192 ? 13.814 -43.737 7.518 1.00 41.39 187 LEU A O 1
ATOM 1462 N N . VAL A 1 193 ? 11.736 -43.422 6.797 1.00 35.29 188 VAL A N 1
ATOM 1463 C CA . VAL A 1 193 ? 11.240 -43.227 8.156 1.00 35.00 188 VAL A CA 1
ATOM 1464 C C . VAL A 1 193 ? 9.945 -43.985 8.358 1.00 31.62 188 VAL A C 1
ATOM 1465 O O . VAL A 1 193 ? 9.177 -44.188 7.417 1.00 30.15 188 VAL A O 1
ATOM 1469 N N . SER A 1 194 ? 9.697 -44.355 9.623 1.00 28.37 189 SER A N 1
ATOM 1470 C CA . SER A 1 194 ? 8.476 -45.055 10.008 1.00 29.62 189 SER A CA 1
ATOM 1471 C C . SER A 1 194 ? 7.232 -44.189 9.838 1.00 26.54 189 SER A C 1
ATOM 1472 O O . SER A 1 194 ? 6.169 -44.697 9.460 1.00 26.86 189 SER A O 1
ATOM 1475 N N . CYS A 1 195 ? 7.322 -42.889 10.137 1.00 24.06 190 CYS A N 1
ATOM 1476 C CA . CYS A 1 195 ? 6.164 -41.996 10.133 1.00 22.32 190 CYS A CA 1
ATOM 1477 C C . CYS A 1 195 ? 6.407 -40.799 9.213 1.00 23.45 190 CYS A C 1
ATOM 1478 O O . CYS A 1 195 ? 6.486 -39.645 9.667 1.00 23.53 190 CYS A O 1
ATOM 1481 N N . PRO A 1 196 ? 6.494 -41.035 7.899 1.00 28.50 191 PRO A N 1
ATOM 1482 C CA . PRO A 1 196 ? 6.584 -39.900 6.968 1.00 21.60 191 PRO A CA 1
ATOM 1483 C C . PRO A 1 196 ? 5.323 -39.054 6.928 1.00 21.49 191 PRO A C 1
ATOM 1484 O O . PRO A 1 196 ? 5.406 -37.889 6.518 1.00 23.22 191 PRO A O 1
ATOM 1488 N N . ASN A 1 197 ? 4.156 -39.575 7.337 1.00 17.13 192 ASN A N 1
ATOM 1489 C CA . ASN A 1 197 ? 3.000 -38.689 7.434 1.00 15.80 192 ASN A CA 1
ATOM 1490 C C . ASN A 1 197 ? 3.225 -37.627 8.514 1.00 23.03 192 ASN A C 1
ATOM 1491 O O . ASN A 1 197 ? 2.975 -36.432 8.287 1.00 17.66 192 ASN A O 1
ATOM 1496 N N . TYR A 1 198 ? 3.785 -38.027 9.655 1.00 17.97 193 TYR A N 1
ATOM 1497 C CA . TYR A 1 198 ? 4.085 -37.075 10.721 1.00 14.10 193 TYR A CA 1
ATOM 1498 C C . TYR A 1 198 ? 5.184 -36.108 10.299 1.00 20.25 193 TYR A C 1
ATOM 1499 O O . TYR A 1 198 ? 5.101 -34.901 10.575 1.00 19.17 193 TYR A O 1
ATOM 1508 N N . LEU A 1 199 ? 6.222 -36.626 9.632 1.00 19.35 194 LEU A N 1
ATOM 1509 C CA . LEU A 1 199 ? 7.275 -35.772 9.092 1.00 24.73 194 LEU A CA 1
ATOM 1510 C C . LEU A 1 199 ? 6.689 -34.710 8.174 1.00 22.23 194 LEU A C 1
ATOM 1511 O O . LEU A 1 199 ? 7.005 -33.520 8.301 1.00 21.72 194 LEU A O 1
ATOM 1516 N N . GLY A 1 200 ? 5.837 -35.126 7.233 1.00 19.87 195 GLY A N 1
ATOM 1517 C CA . GLY A 1 200 ? 5.225 -34.164 6.324 1.00 20.53 195 GLY A CA 1
ATOM 1518 C C . GLY A 1 200 ? 4.438 -33.090 7.055 1.00 21.66 195 GLY A C 1
ATOM 1519 O O . GLY A 1 200 ? 4.563 -31.901 6.763 1.00 18.69 195 GLY A O 1
ATOM 1520 N N . GLU A 1 201 ? 3.621 -33.496 8.028 1.00 16.23 196 GLU A N 1
ATOM 1521 C CA . GLU A 1 201 ? 2.777 -32.527 8.709 1.00 17.93 196 GLU A CA 1
ATOM 1522 C C . GLU A 1 201 ? 3.610 -31.584 9.581 1.00 16.55 196 GLU A C 1
ATOM 1523 O O . GLU A 1 201 ? 3.291 -30.393 9.691 1.00 19.16 196 GLU A O 1
ATOM 1529 N N . ILE A 1 202 ? 4.687 -32.079 10.182 1.00 17.11 197 ILE A N 1
ATOM 1530 C CA . ILE A 1 202 ? 5.559 -31.204 10.966 1.00 16.48 197 ILE A CA 1
ATOM 1531 C C . ILE A 1 202 ? 6.168 -30.129 10.067 1.00 21.21 197 ILE A C 1
ATOM 1532 O O . ILE A 1 202 ? 6.123 -28.928 10.376 1.00 17.02 197 ILE A O 1
ATOM 1537 N N . VAL A 1 203 ? 6.736 -30.549 8.936 1.00 18.16 198 VAL A N 1
ATOM 1538 C CA . VAL A 1 203 ? 7.304 -29.604 7.977 1.00 18.86 198 VAL A CA 1
ATOM 1539 C C . VAL A 1 203 ? 6.231 -28.660 7.456 1.00 16.27 198 VAL A C 1
ATOM 1540 O O . VAL A 1 203 ? 6.481 -27.470 7.233 1.00 18.07 198 VAL A O 1
ATOM 1544 N N . GLU A 1 204 ? 5.031 -29.192 7.226 1.00 14.77 199 GLU A N 1
ATOM 1545 C CA . GLU A 1 204 ? 3.923 -28.400 6.711 1.00 19.83 199 GLU A CA 1
ATOM 1546 C C . GLU A 1 204 ? 3.641 -27.204 7.612 1.00 21.55 199 GLU A C 1
ATOM 1547 O O . GLU A 1 204 ? 3.646 -26.057 7.153 1.00 16.97 199 GLU A O 1
ATOM 1553 N N . TRP A 1 205 ? 3.436 -27.444 8.909 1.00 16.43 200 TRP A N 1
ATOM 1554 C CA . TRP A 1 205 ? 3.101 -26.327 9.793 1.00 16.84 200 TRP A CA 1
ATOM 1555 C C . TRP A 1 205 ? 4.313 -25.456 10.126 1.00 16.92 200 TRP A C 1
ATOM 1556 O O . TRP A 1 205 ? 4.136 -24.284 10.481 1.00 21.39 200 TRP A O 1
ATOM 1567 N N . CYS A 1 206 ? 5.540 -25.973 9.982 1.00 16.99 201 CYS A N 1
ATOM 1568 C CA . CYS A 1 206 ? 6.691 -25.071 9.987 1.00 17.20 201 CYS A CA 1
ATOM 1569 C C . CYS A 1 206 ? 6.610 -24.109 8.810 1.00 21.04 201 CYS A C 1
ATOM 1570 O O . CYS A 1 206 ? 6.925 -22.922 8.945 1.00 18.23 201 CYS A O 1
ATOM 1573 N N . GLY A 1 207 ? 6.191 -24.610 7.643 1.00 20.16 202 GLY A N 1
ATOM 1574 C CA . GLY A 1 207 ? 6.009 -23.728 6.499 1.00 18.76 202 GLY A CA 1
ATOM 1575 C C . GLY A 1 207 ? 4.899 -22.732 6.746 1.00 18.40 202 GLY A C 1
ATOM 1576 O O . GLY A 1 207 ? 5.025 -21.556 6.403 1.00 18.84 202 GLY A O 1
ATOM 1577 N N . TRP A 1 208 ? 3.813 -23.180 7.393 1.00 14.28 203 TRP A N 1
ATOM 1578 C CA . TRP A 1 208 ? 2.752 -22.260 7.796 1.00 17.07 203 TRP A CA 1
ATOM 1579 C C . TRP A 1 208 ? 3.308 -21.150 8.689 1.00 19.73 203 TRP A C 1
ATOM 1580 O O . TRP A 1 208 ? 3.011 -19.964 8.492 1.00 17.82 203 TRP A O 1
ATOM 1591 N N . ALA A 1 209 ? 4.127 -21.518 9.676 1.00 19.75 204 ALA A N 1
ATOM 1592 C CA . ALA A 1 209 ? 4.666 -20.519 10.602 1.00 19.00 204 ALA A CA 1
ATOM 1593 C C . ALA A 1 209 ? 5.517 -19.494 9.868 1.00 20.47 204 ALA A C 1
ATOM 1594 O O . ALA A 1 209 ? 5.460 -18.295 10.168 1.00 24.27 204 ALA A O 1
ATOM 1596 N N . LEU A 1 210 ? 6.307 -19.948 8.891 1.00 19.24 205 LEU A N 1
ATOM 1597 C CA . LEU A 1 210 ? 7.126 -19.028 8.109 1.00 20.15 205 LEU A CA 1
ATOM 1598 C C . LEU A 1 210 ? 6.263 -18.095 7.275 1.00 22.39 205 LEU A C 1
ATOM 1599 O O . LEU A 1 210 ? 6.490 -16.879 7.254 1.00 23.47 205 LEU A O 1
ATOM 1604 N N . ALA A 1 211 ? 5.284 -18.651 6.559 1.00 19.83 206 ALA A N 1
ATOM 1605 C CA . ALA A 1 211 ? 4.470 -17.837 5.654 1.00 19.54 206 ALA A CA 1
ATOM 1606 C C . ALA A 1 211 ? 3.579 -16.852 6.400 1.00 22.06 206 ALA A C 1
ATOM 1607 O O . ALA A 1 211 ? 3.315 -15.755 5.889 1.00 22.22 206 ALA A O 1
ATOM 1609 N N . THR A 1 212 ? 3.066 -17.232 7.580 1.00 20.85 207 THR A N 1
ATOM 1610 C CA . THR A 1 212 ? 2.213 -16.312 8.337 1.00 18.12 207 THR A CA 1
ATOM 1611 C C . THR A 1 212 ? 3.042 -15.329 9.147 1.00 22.18 207 THR A C 1
ATOM 1612 O O . THR A 1 212 ? 2.656 -14.162 9.298 1.00 26.13 207 THR A O 1
ATOM 1616 N N . TRP A 1 213 ? 4.175 -15.792 9.686 1.00 23.69 208 TRP A N 1
ATOM 1617 C CA . TRP A 1 213 ? 4.998 -14.989 10.593 1.00 24.35 208 TRP A CA 1
ATOM 1618 C C . TRP A 1 213 ? 4.157 -14.458 11.757 1.00 29.55 208 TRP A C 1
ATOM 1619 O O . TRP A 1 213 ? 4.337 -13.331 12.219 1.00 32.70 208 TRP A O 1
ATOM 1630 N N . THR A 1 214 ? 3.207 -15.266 12.224 1.00 23.77 209 THR A N 1
ATOM 1631 C CA . THR A 1 214 ? 2.395 -14.886 13.373 1.00 29.31 209 THR A CA 1
ATOM 1632 C C . THR A 1 214 ? 2.713 -15.766 14.578 1.00 31.54 209 THR A C 1
ATOM 1633 O O . THR A 1 214 ? 3.178 -16.904 14.449 1.00 22.06 209 THR A O 1
ATOM 1637 N N . TYR A 1 215 ? 2.447 -15.223 15.768 1.00 29.72 210 TYR A N 1
ATOM 1638 C CA . TYR A 1 215 ? 2.587 -16.035 16.972 1.00 32.22 210 TYR A CA 1
ATOM 1639 C C . TYR A 1 215 ? 1.671 -17.252 16.916 1.00 28.58 210 TYR A C 1
ATOM 1640 O O . TYR A 1 215 ? 2.039 -18.337 17.376 1.00 26.88 210 TYR A O 1
ATOM 1649 N N . ALA A 1 216 ? 0.481 -17.095 16.339 1.00 24.13 211 ALA A N 1
ATOM 1650 C CA . ALA A 1 216 ? -0.445 -18.214 16.247 1.00 26.66 211 ALA A CA 1
ATOM 1651 C C . ALA A 1 216 ? 0.089 -19.304 15.324 1.00 26.30 211 ALA A C 1
ATOM 1652 O O . ALA A 1 216 ? -0.051 -20.493 15.622 1.00 21.25 211 ALA A O 1
ATOM 1654 N N . GLY A 1 217 ? 0.688 -18.925 14.194 1.00 22.55 212 GLY A N 1
ATOM 1655 C CA . GLY A 1 217 ? 1.277 -19.931 13.321 1.00 16.31 212 GLY A CA 1
ATOM 1656 C C . GLY A 1 217 ? 2.470 -20.608 13.969 1.00 20.61 212 GLY A C 1
ATOM 1657 O O . GLY A 1 217 ? 2.617 -21.833 13.889 1.00 20.40 212 GLY A O 1
ATOM 1658 N N . ALA A 1 218 ? 3.318 -19.821 14.644 1.00 20.47 213 ALA A N 1
ATOM 1659 C CA . ALA A 1 218 ? 4.476 -20.373 15.342 1.00 22.95 213 ALA A CA 1
ATOM 1660 C C . ALA A 1 218 ? 4.059 -21.345 16.442 1.00 24.06 213 ALA A C 1
ATOM 1661 O O . ALA A 1 218 ? 4.649 -22.423 16.585 1.00 22.18 213 ALA A O 1
ATOM 1663 N N . VAL A 1 219 ? 3.059 -20.972 17.244 1.00 25.96 214 VAL A N 1
ATOM 1664 C CA . VAL A 1 219 ? 2.609 -21.857 18.316 1.00 20.26 214 VAL A CA 1
ATOM 1665 C C . VAL A 1 219 ? 2.067 -23.168 17.743 1.00 26.70 214 VAL A C 1
ATOM 1666 O O . VAL A 1 219 ? 2.240 -24.239 18.339 1.00 23.63 214 VAL A O 1
ATOM 1670 N N . PHE A 1 220 ? 1.403 -23.107 16.581 1.00 24.24 215 PHE A N 1
ATOM 1671 C CA . PHE A 1 220 ? 0.843 -24.321 15.989 1.00 21.95 215 PHE A CA 1
ATOM 1672 C C . PHE A 1 220 ? 1.937 -25.216 15.408 1.00 19.10 215 PHE A C 1
ATOM 1673 O O . PHE A 1 220 ? 1.854 -26.448 15.502 1.00 19.40 215 PHE A O 1
ATOM 1681 N N . ALA A 1 221 ? 2.967 -24.622 14.795 1.00 17.84 216 ALA A N 1
ATOM 1682 C CA . ALA A 1 221 ? 4.114 -25.426 14.376 1.00 19.70 216 ALA A CA 1
ATOM 1683 C C . ALA A 1 221 ? 4.782 -26.078 15.579 1.00 20.99 216 ALA A C 1
ATOM 1684 O O . ALA A 1 221 ? 5.168 -27.250 15.531 1.00 17.99 216 ALA A O 1
ATOM 1686 N N . PHE A 1 222 ? 4.954 -25.320 16.662 1.00 19.38 217 PHE A N 1
ATOM 1687 C CA . PHE A 1 222 ? 5.510 -25.906 17.871 1.00 20.75 217 PHE A CA 1
ATOM 1688 C C . PHE A 1 222 ? 4.620 -27.013 18.400 1.00 24.49 217 PHE A C 1
ATOM 1689 O O . PHE A 1 222 ? 5.113 -28.069 18.809 1.00 25.33 217 PHE A O 1
ATOM 1697 N N . PHE A 1 223 ? 3.304 -26.787 18.424 1.00 20.95 218 PHE A N 1
ATOM 1698 C CA . PHE A 1 223 ? 2.416 -27.791 19.006 1.00 18.34 218 PHE A CA 1
ATOM 1699 C C . PHE A 1 223 ? 2.404 -29.072 18.179 1.00 22.44 218 PHE A C 1
ATOM 1700 O O . PHE A 1 223 ? 2.359 -30.173 18.734 1.00 22.26 218 PHE A O 1
ATOM 1708 N N . THR A 1 224 ? 2.386 -28.942 16.849 1.00 18.72 219 THR A N 1
ATOM 1709 C CA . THR A 1 224 ? 2.416 -30.123 15.986 1.00 16.67 219 THR A CA 1
ATOM 1710 C C . THR A 1 224 ? 3.671 -30.948 16.233 1.00 13.30 219 THR A C 1
ATOM 1711 O O . THR A 1 224 ? 3.610 -32.183 16.337 1.00 17.32 219 THR A O 1
ATOM 1715 N N . PHE A 1 225 ? 4.824 -30.286 16.324 1.00 17.66 220 PHE A N 1
ATOM 1716 C CA . PHE A 1 225 ? 6.042 -31.008 16.662 1.00 21.42 220 PHE A CA 1
ATOM 1717 C C . PHE A 1 225 ? 5.922 -31.640 18.043 1.00 23.50 220 PHE A C 1
ATOM 1718 O O . PHE A 1 225 ? 6.305 -32.799 18.239 1.00 20.36 220 PHE A O 1
ATOM 1726 N N . ALA A 1 226 ? 5.449 -30.882 19.009 1.00 19.12 221 ALA A N 1
ATOM 1727 C CA . ALA A 1 226 ? 5.341 -31.345 20.407 1.00 23.95 221 ALA A CA 1
ATOM 1728 C C . ALA A 1 226 ? 4.535 -32.637 20.481 1.00 22.96 221 ALA A C 1
ATOM 1729 O O . ALA A 1 226 ? 4.815 -33.458 21.307 1.00 25.89 221 ALA A O 1
ATOM 1731 N N . ASN A 1 227 ? 3.568 -32.760 19.600 1.00 20.97 222 ASN A N 1
ATOM 1732 C CA . ASN A 1 227 ? 2.633 -33.893 19.609 1.00 23.76 222 ASN A CA 1
ATOM 1733 C C . ASN A 1 227 ? 3.088 -35.064 18.710 1.00 28.67 222 ASN A C 1
ATOM 1734 O O . ASN A 1 227 ? 3.064 -36.197 19.149 1.00 22.46 222 ASN A O 1
ATOM 1739 N N . LEU A 1 228 ? 3.487 -34.760 17.489 1.00 16.89 223 LEU A N 1
ATOM 1740 C CA . LEU A 1 228 ? 3.827 -35.809 16.506 1.00 18.07 223 LEU A CA 1
ATOM 1741 C C . LEU A 1 228 ? 5.236 -36.360 16.697 1.00 19.15 223 LEU A C 1
ATOM 1742 O O . LEU A 1 228 ? 5.445 -37.459 16.336 1.00 24.88 223 LEU A O 1
ATOM 1747 N N . PHE A 1 229 ? 6.157 -35.563 17.177 1.00 20.39 224 PHE A N 1
ATOM 1748 C CA . PHE A 1 229 ? 7.505 -36.101 17.326 1.00 21.06 224 PHE A CA 1
ATOM 1749 C C . PHE A 1 229 ? 7.533 -37.240 18.339 1.00 24.57 224 PHE A C 1
ATOM 1750 O O . PHE A 1 229 ? 8.057 -38.316 18.003 1.00 26.32 224 PHE A O 1
ATOM 1758 N N . PRO A 1 230 ? 6.984 -37.102 19.553 1.00 24.28 225 PRO A N 1
ATOM 1759 C CA . PRO A 1 230 ? 6.904 -38.278 20.441 1.00 21.67 225 PRO A CA 1
ATOM 1760 C C . PRO A 1 230 ? 5.993 -39.372 19.921 1.00 20.15 225 PRO A C 1
ATOM 1761 O O . PRO A 1 230 ? 6.234 -40.552 20.215 1.00 19.97 225 PRO A O 1
ATOM 1765 N N . ARG A 1 231 ? 4.947 -39.034 19.165 1.00 21.76 226 ARG A N 1
ATOM 1766 C CA . ARG A 1 231 ? 4.117 -40.105 18.632 1.00 22.67 226 ARG A CA 1
ATOM 1767 C C . ARG A 1 231 ? 4.900 -40.928 17.617 1.00 19.91 226 ARG A C 1
ATOM 1768 O O . ARG A 1 231 ? 4.831 -42.163 17.626 1.00 21.10 226 ARG A O 1
ATOM 1776 N N . ALA A 1 232 ? 5.681 -40.265 16.753 1.00 16.79 227 ALA A N 1
ATOM 1777 C CA . ALA A 1 232 ? 6.493 -41.019 15.804 1.00 17.50 227 ALA A CA 1
ATOM 1778 C C . ALA A 1 232 ? 7.466 -41.947 16.524 1.00 22.54 227 ALA A C 1
ATOM 1779 O O . ALA A 1 232 ? 7.693 -43.074 16.076 1.00 22.07 227 ALA A O 1
ATOM 1781 N N . LEU A 1 233 ? 8.062 -41.494 17.637 1.00 20.73 228 LEU A N 1
ATOM 1782 C CA . LEU A 1 233 ? 8.957 -42.382 18.377 1.00 24.27 228 LEU A CA 1
ATOM 1783 C C . LEU A 1 233 ? 8.193 -43.569 18.947 1.00 26.65 228 LEU A C 1
ATOM 1784 O O . LEU A 1 233 ? 8.716 -44.687 19.006 1.00 26.47 228 LEU A O 1
ATOM 1789 N N . ALA A 1 234 ? 6.955 -43.346 19.388 1.00 24.75 229 ALA A N 1
ATOM 1790 C CA . ALA A 1 234 ? 6.181 -44.456 19.935 1.00 24.99 229 ALA A CA 1
ATOM 1791 C C . ALA A 1 234 ? 5.772 -45.437 18.837 1.00 21.65 229 ALA A C 1
ATOM 1792 O O . ALA A 1 234 ? 5.798 -46.661 19.047 1.00 22.72 229 ALA A O 1
ATOM 1794 N N . HIS A 1 235 ? 5.372 -44.915 17.670 1.00 22.40 230 HIS A N 1
ATOM 1795 C CA . HIS A 1 235 ? 5.081 -45.768 16.519 1.00 20.55 230 HIS A CA 1
ATOM 1796 C C . HIS A 1 235 ? 6.304 -46.580 16.136 1.00 22.21 230 HIS A C 1
ATOM 1797 O O . HIS A 1 235 ? 6.212 -47.786 15.877 1.00 25.79 230 HIS A O 1
ATOM 1804 N N . HIS A 1 236 ? 7.463 -45.920 16.093 1.00 27.27 231 HIS A N 1
ATOM 1805 C CA . HIS A 1 236 ? 8.708 -46.588 15.727 1.00 30.67 231 HIS A CA 1
ATOM 1806 C C . HIS A 1 236 ? 9.040 -47.706 16.703 1.00 31.90 231 HIS A C 1
ATOM 1807 O O . HIS A 1 236 ? 9.380 -48.822 16.293 1.00 28.63 231 HIS A O 1
ATOM 1814 N N . ARG A 1 237 ? 8.974 -47.413 18.004 1.00 34.33 232 ARG A N 1
ATOM 1815 C CA . ARG A 1 237 ? 9.183 -48.457 19.007 1.00 34.38 232 ARG A CA 1
ATOM 1816 C C . ARG A 1 237 ? 8.175 -49.591 18.842 1.00 33.58 232 ARG A C 1
ATOM 1817 O O . ARG A 1 237 ? 8.534 -50.773 18.931 1.00 36.83 232 ARG A O 1
ATOM 1825 N N . TRP A 1 238 ? 6.907 -49.245 18.607 1.00 27.09 233 TRP A N 1
ATOM 1826 C CA . TRP A 1 238 ? 5.864 -50.244 18.391 1.00 27.26 233 TRP A CA 1
ATOM 1827 C C . TRP A 1 238 ? 6.206 -51.156 17.207 1.00 32.50 233 TRP A C 1
ATOM 1828 O O . TRP A 1 238 ? 6.130 -52.388 17.312 1.00 29.80 233 TRP A O 1
ATOM 1839 N N . TYR A 1 239 ? 6.607 -50.564 16.073 1.00 30.02 234 TYR A N 1
ATOM 1840 C CA . TYR A 1 239 ? 6.966 -51.353 14.895 1.00 29.18 234 TYR A CA 1
ATOM 1841 C C . TYR A 1 239 ? 8.099 -52.320 15.197 1.00 31.55 234 TYR A C 1
ATOM 1842 O O . TYR A 1 239 ? 8.069 -53.476 14.767 1.00 33.58 234 TYR A O 1
ATOM 1851 N N . ARG A 1 240 ? 9.126 -51.855 15.902 1.00 36.25 235 ARG A N 1
ATOM 1852 C CA . ARG A 1 240 ? 10.298 -52.689 16.131 1.00 37.67 235 ARG A CA 1
ATOM 1853 C C . ARG A 1 240 ? 10.022 -53.833 17.100 1.00 42.05 235 ARG A C 1
ATOM 1854 O O . ARG A 1 240 ? 10.798 -54.788 17.151 1.00 40.58 235 ARG A O 1
ATOM 1862 N N . GLU A 1 241 ? 8.938 -53.768 17.862 1.00 39.93 236 GLU A N 1
ATOM 1863 C CA . GLU A 1 241 ? 8.576 -54.881 18.727 1.00 45.26 236 GLU A CA 1
ATOM 1864 C C . GLU A 1 241 ? 7.464 -55.740 18.152 1.00 40.28 236 GLU A C 1
ATOM 1865 O O . GLU A 1 241 ? 7.367 -56.916 18.501 1.00 43.45 236 GLU A O 1
ATOM 1871 N N . ARG A 1 242 ? 6.632 -55.186 17.270 1.00 39.56 237 ARG A N 1
ATOM 1872 C CA . ARG A 1 242 ? 5.616 -55.997 16.612 1.00 38.13 237 ARG A CA 1
ATOM 1873 C C . ARG A 1 242 ? 6.206 -56.828 15.470 1.00 46.78 237 ARG A C 1
ATOM 1874 O O . ARG A 1 242 ? 5.727 -57.938 15.213 1.00 43.58 237 ARG A O 1
ATOM 1882 N N . PHE A 1 243 ? 7.256 -56.335 14.812 1.00 45.01 238 PHE A N 1
ATOM 1883 C CA . PHE A 1 243 ? 7.851 -56.998 13.649 1.00 47.19 238 PHE A CA 1
ATOM 1884 C C . PHE A 1 243 ? 9.322 -57.319 13.899 1.00 48.98 238 PHE A C 1
ATOM 1885 O O . PHE A 1 243 ? 10.171 -56.405 13.880 1.00 48.49 238 PHE A O 1
ATOM 1893 N N . PRO A 1 244 ? 9.696 -58.588 14.098 1.00 51.23 239 PRO A N 1
ATOM 1894 C CA . PRO A 1 244 ? 11.131 -58.920 14.082 1.00 53.27 239 PRO A CA 1
ATOM 1895 C C . PRO A 1 244 ? 11.713 -58.613 12.727 1.00 54.22 239 PRO A C 1
ATOM 1896 O O . PRO A 1 244 ? 12.925 -58.434 12.572 1.00 55.41 239 PRO A O 1
ATOM 1900 N N . ASP A 1 245 ? 10.800 -58.529 11.769 1.00 53.69 240 ASP A N 1
ATOM 1901 C CA . ASP A 1 245 ? 10.924 -58.230 10.362 1.00 63.42 240 ASP A CA 1
ATOM 1902 C C . ASP A 1 245 ? 11.346 -56.781 10.048 1.00 65.98 240 ASP A C 1
ATOM 1903 O O . ASP A 1 245 ? 11.730 -56.487 8.907 1.00 53.59 240 ASP A O 1
ATOM 1908 N N . TYR A 1 246 ? 11.212 -55.859 10.994 1.00 50.59 241 TYR A N 1
ATOM 1909 C CA . TYR A 1 246 ? 11.142 -54.425 10.648 1.00 48.70 241 TYR A CA 1
ATOM 1910 C C . TYR A 1 246 ? 12.522 -53.851 10.319 1.00 49.73 241 TYR A C 1
ATOM 1911 O O . TYR A 1 246 ? 13.467 -54.058 11.084 1.00 51.33 241 TYR A O 1
ATOM 1920 N N . PRO A 1 247 ? 12.678 -53.113 9.208 1.00 51.22 242 PRO A N 1
ATOM 1921 C CA . PRO A 1 247 ? 14.019 -52.664 8.790 1.00 51.13 242 PRO A CA 1
ATOM 1922 C C . PRO A 1 247 ? 14.731 -51.880 9.883 1.00 57.76 242 PRO A C 1
ATOM 1923 O O . PRO A 1 247 ? 14.217 -50.878 10.382 1.00 53.59 242 PRO A O 1
ATOM 1927 N N . ARG A 1 248 ? 15.942 -52.335 10.237 1.00 52.16 243 ARG A N 1
ATOM 1928 C CA . ARG A 1 248 ? 16.681 -51.696 11.324 1.00 59.60 243 ARG A CA 1
ATOM 1929 C C . ARG A 1 248 ? 17.221 -50.330 10.946 1.00 51.06 243 ARG A C 1
ATOM 1930 O O . ARG A 1 248 ? 17.547 -49.542 11.842 1.00 56.55 243 ARG A O 1
ATOM 1932 N N . GLU A 1 249 ? 17.344 -50.047 9.645 1.00 51.86 244 GLU A N 1
ATOM 1933 C CA . GLU A 1 249 ? 17.944 -48.799 9.196 1.00 51.76 244 GLU A CA 1
ATOM 1934 C C . GLU A 1 249 ? 16.974 -47.632 9.316 1.00 50.10 244 GLU A C 1
ATOM 1935 O O . GLU A 1 249 ? 17.410 -46.483 9.423 1.00 48.61 244 GLU A O 1
ATOM 1937 N N . ARG A 1 250 ? 15.668 -47.909 9.313 1.00 47.52 245 ARG A N 1
ATOM 1938 C CA . ARG A 1 250 ? 14.665 -46.853 9.361 1.00 51.87 245 ARG A CA 1
ATOM 1939 C C . ARG A 1 250 ? 14.801 -46.017 10.622 1.00 50.62 245 ARG A C 1
ATOM 1940 O O . ARG A 1 250 ? 15.074 -46.533 11.706 1.00 47.17 245 ARG A O 1
ATOM 1948 N N . LYS A 1 251 ? 14.598 -44.714 10.478 1.00 42.36 246 LYS A N 1
ATOM 1949 C CA . LYS A 1 251 ? 14.475 -43.840 11.631 1.00 40.71 246 LYS A CA 1
ATOM 1950 C C . LYS A 1 251 ? 12.997 -43.622 11.939 1.00 38.35 246 LYS A C 1
ATOM 1951 O O . LYS A 1 251 ? 12.111 -44.070 11.209 1.00 43.35 246 LYS A O 1
ATOM 1957 N N . ALA A 1 252 ? 12.734 -42.930 13.040 1.00 38.85 247 ALA A N 1
ATOM 1958 C CA . ALA A 1 252 ? 11.343 -42.703 13.424 1.00 36.55 247 ALA A CA 1
ATOM 1959 C C . ALA A 1 252 ? 10.689 -41.616 12.574 1.00 43.40 247 ALA A C 1
ATOM 1960 O O . ALA A 1 252 ? 9.589 -41.819 12.045 1.00 32.77 247 ALA A O 1
ATOM 1962 N N . VAL A 1 253 ? 11.342 -40.451 12.446 1.00 35.78 248 VAL A N 1
ATOM 1963 C CA . VAL A 1 253 ? 10.714 -39.269 11.840 1.00 33.98 248 VAL A CA 1
ATOM 1964 C C . VAL A 1 253 ? 11.652 -38.495 10.929 1.00 40.91 248 VAL A C 1
ATOM 1965 O O . VAL A 1 253 ? 11.231 -37.980 9.881 1.00 42.42 248 VAL A O 1
ATOM 1969 N N . ILE A 1 254 ? 12.879 -38.274 11.391 1.00 42.05 249 ILE A N 1
ATOM 1970 C CA . ILE A 1 254 ? 13.857 -37.469 10.666 1.00 43.58 249 ILE A CA 1
ATOM 1971 C C . ILE A 1 254 ? 14.773 -38.423 9.899 1.00 45.26 249 ILE A C 1
ATOM 1972 O O . ILE A 1 254 ? 15.477 -39.224 10.538 1.00 44.17 249 ILE A O 1
ATOM 1977 N N . PRO A 1 255 ? 14.768 -38.386 8.568 1.00 40.71 250 PRO A N 1
ATOM 1978 C CA . PRO A 1 255 ? 15.603 -39.308 7.790 1.00 48.89 250 PRO A CA 1
ATOM 1979 C C . PRO A 1 255 ? 17.043 -39.290 8.275 1.00 49.73 250 PRO A C 1
ATOM 1980 O O . PRO A 1 255 ? 17.636 -38.233 8.479 1.00 54.46 250 PRO A O 1
ATOM 1984 N N . PHE A 1 256 ? 17.582 -40.484 8.517 1.00 50.36 251 PHE A N 1
ATOM 1985 C CA . PHE A 1 256 ? 18.978 -40.703 8.896 1.00 54.76 251 PHE A CA 1
ATOM 1986 C C . PHE A 1 256 ? 19.347 -40.125 10.258 1.00 57.42 251 PHE A C 1
ATOM 1987 O O . PHE A 1 256 ? 20.536 -40.142 10.622 1.00 59.09 251 PHE A O 1
ATOM 1995 N N . VAL A 1 257 ? 18.384 -39.606 11.024 1.00 58.95 252 VAL A N 1
ATOM 1996 C CA . VAL A 1 257 ? 18.706 -39.000 12.313 1.00 52.59 252 VAL A CA 1
ATOM 1997 C C . VAL A 1 257 ? 18.023 -39.733 13.467 1.00 52.98 252 VAL A C 1
ATOM 1998 O O . VAL A 1 257 ? 18.618 -40.633 14.068 1.00 54.23 252 VAL A O 1
ATOM 2002 N N . VAL A 1 258 ? 16.787 -39.353 13.802 1.00 50.53 253 VAL A N 1
ATOM 2003 C CA . VAL A 1 258 ? 16.026 -40.056 14.846 1.00 55.57 253 VAL A CA 1
ATOM 2004 C C . VAL A 1 258 ? 14.858 -40.790 14.213 1.00 61.42 253 VAL A C 1
ATOM 2005 O O . VAL A 1 258 ? 14.118 -40.210 13.410 1.00 57.87 253 VAL A O 1
#

Secondary structure (DSSP, 8-state):
-HHHHHHHHHHHHHHHHHHHHHHTTS--SSGGG--S-S--EEEHHHHHHHHHTHHHHHHHHHHHTSGGGGSHHHHHHHHHHHHHHHHHHHTHHHH---SSSEEEHHHHHHHHHHHHHHHHHHHHHHHSSS--S-HHHHTSHHHHHHHHHHHHHHHHHHHHHHHHHHTS-TT--------SGGGGTBS-HHHHHHHHHHHHHHHHH-SHHHHHHHHHHHHHHHHHHHHHHHHHHHH-TTS-TT-BSSSTT--

Foldseek 3Di:
DVVLLVVLLVVLLVVLVVLLVCLLPQPDQWDPNPDPDLDDKDFQLVLQQQLLVLQLVLLVVLLVVFQQVVADLLVVLNVLSCVQSCCSRPPLSVLAQRQPRITHPVVSVVSNVNSNSLSNSLSCLDRHDDHPCHVVLVVPVLQVQLVVLLVQLSVQLVVQSVQQSVCDDRPDNDDDQGDDDCSVFARCSNLLSVLSNLVSVCSNSVDSSSVSVSSSSCSRSVSVLVVSVVVCVVVDVPHDPRHHRHDGNPD

Organism: Pseudomonadota bacterium (NCBI:txid1977087)

Sequence (251 aa):
PDFLYRWALIGLAAFGAFSFATLFFVPAPYGRHQRGGWGPTVPTRLAWIAQELPAPLVFALVFARGEHADRLVPLLLLGLWQLHYLQRTFVFPLLMRVGAKRTPLVTALLAFVFNCVNGAANAYAITHGALRHTEAWLADPRFAIGALLFLGGWALNLHSDAILRRLRAPGETRYEIPRGGAYRLVSCPNYLGEIVEWCGWALATWTYAGAVFAFFTFANLFPRALAHHRWYRERFPDYPRERKAVIPFVV

B-factor: mean 35.99, std 14.04, range [11.56, 84.92]